Protein AF-A0A948VPV1-F1 (afdb_monomer_lite)

pLDDT: mean 91.21, std 7.56, range [64.44, 98.62]

Structure (mmCIF, N/CA/C/O backbone):
data_AF-A0A948VPV1-F1
#
_entry.id   AF-A0A948VPV1-F1
#
loop_
_atom_site.group_PDB
_atom_site.id
_atom_site.type_symbol
_atom_site.label_atom_id
_atom_site.label_alt_id
_atom_site.label_comp_id
_atom_site.label_asym_id
_atom_site.label_entity_id
_atom_site.label_seq_id
_atom_site.pdbx_PDB_ins_code
_atom_site.Cartn_x
_atom_site.Cartn_y
_atom_site.Cartn_z
_atom_site.occupancy
_atom_site.B_iso_or_equiv
_atom_site.auth_seq_id
_atom_site.auth_comp_id
_atom_site.auth_asym_id
_atom_site.auth_atom_id
_atom_site.pdbx_PDB_model_num
ATOM 1 N N . MET A 1 1 ? -2.569 -10.855 -19.323 1.00 88.81 1 MET A N 1
ATOM 2 C CA . MET A 1 1 ? -2.273 -9.492 -18.832 1.00 88.81 1 MET A CA 1
ATOM 3 C C . MET A 1 1 ? -2.381 -8.449 -19.943 1.00 88.81 1 MET A C 1
ATOM 5 O O . MET A 1 1 ? -3.171 -7.533 -19.798 1.00 88.81 1 MET A O 1
ATOM 9 N N . GLU A 1 2 ? -1.686 -8.604 -21.073 1.00 91.19 2 GLU A N 1
ATOM 10 C CA . GLU A 1 2 ? -1.678 -7.623 -22.184 1.00 91.19 2 GLU A CA 1
ATOM 11 C C . GLU A 1 2 ? -3.066 -7.159 -22.650 1.00 91.19 2 GLU A C 1
ATOM 13 O O . GLU A 1 2 ? -3.297 -5.964 -22.820 1.00 91.19 2 GLU A O 1
ATOM 18 N N . LYS A 1 3 ? -4.028 -8.087 -22.777 1.00 95.19 3 LYS A N 1
ATOM 19 C CA . LYS A 1 3 ? -5.422 -7.759 -23.125 1.00 95.19 3 LYS A CA 1
ATOM 20 C C . LYS A 1 3 ? -6.059 -6.757 -22.149 1.00 95.19 3 LYS A C 1
ATOM 22 O O . LYS A 1 3 ? -6.778 -5.866 -22.590 1.00 95.19 3 LYS A O 1
ATOM 27 N N . ILE A 1 4 ? -5.777 -6.887 -20.848 1.00 94.19 4 ILE A N 1
ATOM 28 C CA . ILE A 1 4 ? -6.287 -5.994 -19.796 1.00 94.19 4 ILE A CA 1
ATOM 29 C C . ILE A 1 4 ? -5.618 -4.626 -19.916 1.00 94.19 4 ILE A C 1
ATOM 31 O O . ILE A 1 4 ? -6.317 -3.625 -20.002 1.00 94.19 4 ILE A O 1
ATOM 35 N N . VAL A 1 5 ? -4.286 -4.587 -20.018 1.00 93.75 5 VAL A N 1
ATOM 36 C CA . VAL A 1 5 ? -3.516 -3.337 -20.170 1.00 93.75 5 VAL A CA 1
ATOM 37 C C . VAL A 1 5 ? -4.000 -2.541 -21.386 1.00 93.75 5 VAL A C 1
ATOM 39 O O . VAL A 1 5 ? -4.294 -1.350 -21.291 1.00 93.75 5 VAL A O 1
ATOM 42 N N . SER A 1 6 ? -4.165 -3.222 -22.522 1.00 95.62 6 SER A N 1
ATOM 43 C CA . SER A 1 6 ? -4.670 -2.626 -23.759 1.00 95.62 6 SER A CA 1
ATOM 44 C C . SER A 1 6 ? -6.093 -2.077 -23.604 1.00 95.62 6 SER A C 1
ATOM 46 O O . SER A 1 6 ? -6.390 -0.979 -24.076 1.00 95.62 6 SER A O 1
ATOM 48 N N . LEU A 1 7 ? -6.979 -2.801 -22.910 1.00 97.56 7 LEU A N 1
ATOM 49 C CA . LEU A 1 7 ? -8.337 -2.338 -22.627 1.00 97.56 7 LEU A CA 1
ATOM 50 C C . LEU A 1 7 ? -8.338 -1.110 -21.709 1.00 97.56 7 LEU A C 1
ATOM 52 O O . LEU A 1 7 ? -9.021 -0.138 -22.026 1.00 97.56 7 LEU A O 1
ATOM 56 N N . CYS A 1 8 ? -7.567 -1.141 -20.617 1.00 97.69 8 CYS A N 1
ATOM 57 C CA . CYS A 1 8 ? -7.455 -0.033 -19.671 1.00 97.69 8 CYS A CA 1
ATOM 58 C C . CYS A 1 8 ? -7.029 1.254 -20.377 1.00 97.69 8 CYS A C 1
ATOM 60 O O . CYS A 1 8 ? -7.655 2.291 -20.171 1.00 97.69 8 CYS A O 1
ATOM 62 N N . LYS A 1 9 ? -6.032 1.173 -21.264 1.00 96.56 9 LYS A N 1
ATOM 63 C CA . LYS A 1 9 ? -5.594 2.320 -22.062 1.00 96.56 9 LYS A CA 1
ATOM 64 C C . LYS A 1 9 ? -6.691 2.802 -23.014 1.00 96.56 9 LYS A C 1
ATOM 66 O O . LYS A 1 9 ? -7.073 3.964 -22.971 1.00 96.56 9 LYS A O 1
ATOM 71 N N . ARG A 1 10 ? -7.267 1.913 -23.835 1.00 97.81 10 ARG A N 1
ATOM 72 C CA . ARG A 1 10 ? -8.295 2.295 -24.829 1.00 97.81 10 ARG A CA 1
ATOM 73 C C . ARG A 1 10 ? -9.581 2.855 -24.219 1.00 97.81 10 ARG A C 1
ATOM 75 O O . ARG A 1 10 ? -10.314 3.556 -24.906 1.00 97.81 10 ARG A O 1
ATOM 82 N N . ARG A 1 11 ? -9.904 2.490 -22.977 1.00 98.19 11 ARG A N 1
ATOM 83 C CA . ARG A 1 11 ? -11.142 2.896 -22.292 1.00 98.19 11 ARG A CA 1
ATOM 84 C C . ARG A 1 11 ? -10.927 3.994 -21.250 1.00 98.19 11 ARG A C 1
ATOM 86 O O . ARG A 1 11 ? -11.867 4.331 -20.548 1.00 98.19 11 ARG A O 1
ATOM 93 N N . GLY A 1 12 ? -9.725 4.553 -21.145 1.00 97.88 12 GLY A N 1
ATOM 94 C CA . GLY A 1 12 ? -9.452 5.666 -20.237 1.00 97.88 12 GLY A CA 1
ATOM 95 C C . GLY A 1 12 ? -9.444 5.301 -18.756 1.00 97.88 12 GLY A C 1
ATOM 96 O O . GLY A 1 12 ? -9.910 6.075 -17.921 1.00 97.88 12 GLY A O 1
ATOM 97 N N . PHE A 1 13 ? -8.909 4.123 -18.429 1.00 98.44 13 PHE A N 1
ATOM 98 C CA . PHE A 1 13 ? -8.640 3.713 -17.052 1.00 98.44 13 PHE A CA 1
ATOM 99 C C . PHE A 1 13 ? -7.219 4.057 -16.615 1.00 98.44 13 PHE A C 1
ATOM 101 O O . PHE A 1 13 ? -7.050 4.703 -15.589 1.00 98.44 13 PHE A O 1
ATOM 108 N N . VAL A 1 14 ? -6.204 3.640 -17.372 1.00 97.81 14 VAL A N 1
ATOM 109 C CA . VAL A 1 14 ? -4.794 3.777 -16.970 1.00 97.81 14 VAL A CA 1
ATOM 110 C C . VAL A 1 14 ? -3.942 4.098 -18.190 1.00 97.81 14 VAL A C 1
ATOM 112 O O . VAL A 1 14 ? -4.065 3.424 -19.218 1.00 97.81 14 VAL A O 1
ATOM 115 N N . TYR A 1 15 ? -3.059 5.081 -18.055 1.00 95.94 15 TYR A N 1
ATOM 116 C CA . TYR A 1 15 ? -2.097 5.503 -19.067 1.00 95.94 15 TYR A CA 1
ATOM 117 C C . TYR A 1 15 ? -0.670 5.396 -18.517 1.00 95.94 15 TYR A C 1
ATOM 119 O O . TYR A 1 15 ? -0.467 5.623 -17.324 1.00 95.94 15 TYR A O 1
ATOM 127 N N . PRO A 1 16 ? 0.334 5.052 -19.342 1.00 94.75 16 PRO A N 1
ATOM 128 C CA . PRO A 1 16 ? 1.727 5.295 -18.984 1.00 94.75 16 PRO A CA 1
ATOM 129 C C . PRO A 1 16 ? 1.927 6.784 -18.696 1.00 94.75 16 PRO A C 1
ATOM 131 O O . PRO A 1 16 ? 1.548 7.622 -19.515 1.00 94.75 16 PRO A O 1
ATOM 134 N N . SER A 1 17 ? 2.518 7.121 -17.552 1.00 95.25 17 SER A N 1
ATOM 135 C CA . SER A 1 17 ? 2.761 8.529 -17.235 1.00 95.25 17 SER A CA 1
ATOM 136 C C . SER A 1 17 ? 3.801 9.122 -18.178 1.00 95.25 17 SER A C 1
ATOM 138 O O . SER A 1 17 ? 4.735 8.428 -18.576 1.00 95.25 17 SER A O 1
ATOM 140 N N . SER A 1 18 ? 3.654 10.399 -18.540 1.00 96.06 18 SER A N 1
ATOM 141 C CA . SER A 1 18 ? 4.540 11.094 -19.493 1.00 96.06 18 SER A CA 1
ATOM 142 C C . SER A 1 18 ? 4.676 10.394 -20.858 1.00 96.06 18 SER A C 1
ATOM 144 O O . SER A 1 18 ? 5.732 10.454 -21.488 1.00 96.06 18 SER A O 1
ATOM 146 N N . GLU A 1 19 ? 3.626 9.715 -21.337 1.00 94.69 19 GLU A N 1
ATOM 147 C CA . GLU A 1 19 ? 3.686 8.881 -22.550 1.00 94.69 19 GLU A CA 1
ATOM 148 C C . GLU A 1 19 ? 4.228 9.619 -23.788 1.00 94.69 19 GLU A C 1
ATOM 150 O O . GLU A 1 19 ? 5.066 9.076 -24.505 1.00 94.69 19 GLU A O 1
ATOM 155 N N . ILE A 1 20 ? 3.817 10.873 -24.010 1.00 96.62 20 ILE A N 1
ATOM 156 C CA . ILE A 1 20 ? 4.269 11.676 -25.162 1.00 96.62 20 ILE A CA 1
ATOM 157 C C . ILE A 1 20 ? 5.782 11.964 -25.153 1.00 96.62 20 ILE A C 1
ATOM 159 O O . ILE A 1 20 ? 6.340 12.319 -26.186 1.00 96.62 20 ILE A O 1
ATOM 163 N N . TYR A 1 21 ? 6.441 11.785 -24.005 1.00 96.38 21 TYR A N 1
ATOM 164 C CA . TYR A 1 21 ? 7.886 11.939 -23.817 1.00 96.38 21 TYR A CA 1
ATOM 165 C C . TYR A 1 21 ? 8.620 10.590 -23.716 1.00 96.38 21 TYR A C 1
ATOM 167 O O . TYR A 1 21 ? 9.751 10.533 -23.242 1.00 96.38 21 TYR A O 1
ATOM 175 N N . GLY A 1 22 ? 7.990 9.495 -24.152 1.00 91.44 22 GLY A N 1
ATOM 176 C CA . GLY A 1 22 ? 8.553 8.141 -24.081 1.00 91.44 22 GLY A CA 1
ATOM 177 C C . GLY A 1 22 ? 8.127 7.348 -22.843 1.00 91.44 22 GLY A C 1
ATOM 178 O O . GLY A 1 22 ? 8.543 6.202 -22.678 1.00 91.44 22 GLY A O 1
ATOM 179 N N . GLY A 1 23 ? 7.259 7.924 -22.008 1.00 90.56 23 GLY A N 1
ATOM 180 C CA . GLY A 1 23 ? 6.763 7.305 -20.787 1.00 90.56 23 GLY A CA 1
ATOM 181 C C . GLY A 1 23 ? 7.755 7.375 -19.626 1.00 90.56 23 GLY A C 1
ATOM 182 O O . GLY A 1 23 ? 8.956 7.568 -19.809 1.00 90.56 23 GLY A O 1
ATOM 183 N N . PHE A 1 24 ? 7.255 7.168 -18.408 1.00 89.88 24 PHE A N 1
ATOM 184 C CA . PHE A 1 24 ? 8.091 7.019 -17.225 1.00 89.88 24 PHE A CA 1
ATOM 185 C C . PHE A 1 24 ? 7.853 5.658 -16.573 1.00 89.88 24 PHE A C 1
ATOM 187 O O . PHE A 1 24 ? 6.749 5.314 -16.154 1.00 89.88 24 PHE A O 1
ATOM 194 N N . ALA A 1 25 ? 8.906 4.842 -16.552 1.00 87.50 25 ALA A N 1
ATOM 195 C CA . ALA A 1 25 ? 8.814 3.438 -16.189 1.00 87.50 25 ALA A CA 1
ATOM 196 C C . ALA A 1 25 ? 8.174 3.226 -14.804 1.00 87.50 25 ALA A C 1
ATOM 198 O O . ALA A 1 25 ? 8.616 3.812 -13.813 1.00 87.50 25 ALA A O 1
ATOM 199 N N . ASN A 1 26 ? 7.176 2.334 -14.749 1.00 89.62 26 ASN A N 1
ATOM 200 C CA . ASN A 1 26 ? 6.418 1.971 -13.544 1.00 89.62 26 ASN A CA 1
ATOM 201 C C . ASN A 1 26 ? 5.677 3.139 -12.861 1.00 89.62 26 ASN A C 1
ATOM 203 O O . ASN A 1 26 ? 5.393 3.066 -11.664 1.00 89.62 26 ASN A O 1
ATOM 207 N N . ILE A 1 27 ? 5.364 4.203 -13.600 1.00 93.19 27 ILE A N 1
ATOM 208 C CA . ILE A 1 27 ? 4.531 5.315 -13.136 1.00 93.19 27 ILE A CA 1
ATOM 209 C C . ILE A 1 27 ? 3.373 5.464 -14.121 1.00 93.19 27 ILE A C 1
ATOM 211 O O . ILE A 1 27 ? 3.559 5.408 -15.340 1.00 93.19 27 ILE A O 1
ATOM 215 N N . TYR A 1 28 ? 2.162 5.591 -13.589 1.00 95.50 28 TYR A N 1
ATOM 216 C CA . TYR A 1 28 ? 0.935 5.531 -14.371 1.00 95.50 28 TYR A CA 1
ATOM 217 C C . TYR A 1 28 ? -0.047 6.605 -13.925 1.00 95.50 28 TYR A C 1
ATOM 219 O O . TYR A 1 28 ? -0.204 6.852 -12.730 1.00 95.50 28 TYR A O 1
ATOM 227 N N . ASP A 1 29 ? -0.766 7.154 -14.896 1.00 97.25 29 ASP A N 1
ATOM 228 C CA . ASP A 1 29 ? -1.830 8.122 -14.668 1.00 97.25 29 ASP A CA 1
ATOM 229 C C . ASP A 1 29 ? -3.185 7.415 -14.791 1.00 97.25 29 ASP A C 1
ATOM 231 O O . ASP A 1 29 ? -3.398 6.589 -15.687 1.00 97.25 29 ASP A O 1
ATOM 235 N N . PHE A 1 30 ? -4.131 7.738 -13.910 1.00 98.06 30 PHE A N 1
ATOM 236 C CA . PHE A 1 30 ? -5.501 7.242 -14.029 1.00 98.06 30 PHE A CA 1
ATOM 237 C C . PHE A 1 30 ? -6.307 8.158 -14.959 1.00 98.06 30 PHE A C 1
ATOM 239 O O . PHE A 1 30 ? -6.464 9.348 -14.697 1.00 98.06 30 PHE A O 1
ATOM 246 N N . GLY A 1 31 ? -6.849 7.599 -16.043 1.00 98.12 31 GLY A N 1
ATOM 247 C CA . GLY A 1 31 ? -7.707 8.328 -16.984 1.00 98.12 31 GLY A CA 1
ATOM 248 C C . GLY A 1 31 ? -9.088 8.668 -16.400 1.00 98.12 31 GLY A C 1
ATOM 249 O O . GLY A 1 31 ? -9.343 8.391 -15.226 1.00 98.12 31 GLY A O 1
ATOM 250 N N . PRO A 1 32 ? -10.020 9.231 -17.193 1.00 98.56 32 PRO A N 1
ATOM 251 C CA . PRO A 1 32 ? -11.324 9.674 -16.690 1.00 98.56 32 PRO A CA 1
ATOM 252 C C . PRO A 1 32 ? -12.127 8.583 -15.961 1.00 98.56 32 PRO A C 1
ATOM 254 O O . PRO A 1 32 ? -12.602 8.806 -14.849 1.00 98.56 32 PRO A O 1
ATOM 257 N N . LEU A 1 33 ? -12.238 7.379 -16.540 1.00 98.56 33 LEU A N 1
ATOM 258 C CA . LEU A 1 33 ? -12.964 6.270 -15.907 1.00 98.56 33 LEU A CA 1
ATOM 259 C C . LEU A 1 33 ? -12.172 5.651 -14.754 1.00 98.56 33 LEU A C 1
ATOM 261 O O . LEU A 1 33 ? -12.752 5.264 -13.742 1.00 98.56 33 LEU A O 1
ATOM 265 N N . GLY A 1 34 ? -10.846 5.580 -14.885 1.00 98.44 34 GLY A N 1
ATOM 266 C CA . GLY A 1 34 ? -9.976 5.044 -13.839 1.00 98.44 34 GLY A CA 1
ATOM 267 C C . GLY A 1 34 ? -9.974 5.903 -12.582 1.00 98.44 34 GLY A C 1
ATOM 268 O O . GLY A 1 34 ? -10.040 5.367 -11.481 1.00 98.44 34 GLY A O 1
ATOM 269 N N . SER A 1 35 ? -9.973 7.226 -12.746 1.00 98.38 35 SER A N 1
ATOM 270 C CA . SER A 1 35 ? -10.028 8.190 -11.647 1.00 98.38 35 SER A CA 1
ATOM 271 C C . SER A 1 35 ? -11.329 8.065 -10.856 1.00 98.38 35 SER A C 1
ATOM 273 O O . SER A 1 35 ? -11.296 8.016 -9.626 1.00 98.38 35 SER A O 1
ATOM 275 N N . LEU A 1 36 ? -12.468 7.943 -11.550 1.00 98.62 36 LEU A N 1
ATOM 276 C CA . LEU A 1 36 ? -13.770 7.726 -10.913 1.00 98.62 36 LEU A CA 1
ATOM 277 C C . LEU A 1 36 ? -13.855 6.358 -10.230 1.00 98.62 36 LEU A C 1
ATOM 279 O O . LEU A 1 36 ? -14.331 6.273 -9.102 1.00 98.62 36 LEU A O 1
ATOM 283 N N . LEU A 1 37 ? -13.350 5.294 -10.862 1.00 98.19 37 LEU A N 1
ATOM 284 C CA . LEU A 1 37 ? -13.313 3.967 -10.245 1.00 98.19 37 LEU A CA 1
ATOM 285 C C . LEU A 1 37 ? -12.456 3.961 -8.971 1.00 98.19 37 LEU A C 1
ATOM 287 O O . LEU A 1 37 ? -12.907 3.474 -7.938 1.00 98.19 37 LEU A O 1
ATOM 291 N N . ALA A 1 38 ? -11.248 4.527 -9.026 1.00 97.94 38 ALA A N 1
ATOM 292 C CA . ALA A 1 38 ? -10.367 4.630 -7.866 1.00 97.94 38 ALA A CA 1
ATOM 293 C C . ALA A 1 38 ? -11.027 5.437 -6.739 1.00 97.94 38 ALA A C 1
ATOM 295 O O . ALA A 1 38 ? -10.998 5.017 -5.586 1.00 97.94 38 ALA A O 1
ATOM 296 N N . LYS A 1 39 ? -11.688 6.556 -7.067 1.00 98.38 39 LYS A N 1
ATOM 297 C CA . LYS A 1 39 ? -12.469 7.344 -6.104 1.00 98.38 39 LYS A CA 1
ATOM 298 C C . LYS A 1 39 ? -13.573 6.510 -5.448 1.00 98.38 39 LYS A C 1
ATOM 300 O O . LYS A 1 39 ? -13.621 6.457 -4.225 1.00 98.38 39 LYS A O 1
ATOM 305 N N . ASN A 1 40 ? -14.383 5.800 -6.230 1.00 98.44 40 ASN A N 1
ATOM 306 C CA . ASN A 1 40 ? -15.465 4.968 -5.698 1.00 98.44 40 ASN A CA 1
ATOM 307 C C . ASN A 1 40 ? -14.942 3.861 -4.767 1.00 98.44 40 ASN A C 1
ATOM 309 O O . ASN A 1 40 ? -15.562 3.577 -3.745 1.00 98.44 40 ASN A O 1
ATOM 313 N N . ILE A 1 41 ? -13.791 3.256 -5.092 1.00 98.19 41 ILE A N 1
ATOM 314 C CA . ILE A 1 41 ? -13.147 2.241 -4.243 1.00 98.19 41 ILE A CA 1
ATOM 315 C C . ILE A 1 41 ? -12.702 2.843 -2.901 1.00 98.19 41 ILE A C 1
ATOM 317 O O . ILE A 1 41 ? -12.939 2.233 -1.859 1.00 98.19 41 ILE A O 1
ATOM 321 N N . ARG A 1 42 ? -12.107 4.044 -2.898 1.00 98.25 42 ARG A N 1
ATOM 322 C CA . ARG A 1 42 ? -11.746 4.743 -1.650 1.00 98.25 42 ARG A CA 1
ATOM 323 C C . ARG A 1 42 ? -12.975 5.061 -0.814 1.00 98.25 42 ARG A C 1
ATOM 325 O O . ARG A 1 42 ? -12.998 4.776 0.376 1.00 98.25 42 ARG A O 1
ATOM 332 N N . GLU A 1 43 ? -14.002 5.635 -1.433 1.00 98.44 43 GLU A N 1
ATOM 333 C CA . GLU A 1 43 ? -15.213 6.070 -0.734 1.00 98.44 43 GLU A CA 1
ATOM 334 C C . GLU A 1 43 ? -15.953 4.890 -0.103 1.00 98.44 43 GLU A C 1
ATOM 336 O O . GLU A 1 43 ? -16.348 4.966 1.059 1.00 98.44 43 GLU A O 1
ATOM 341 N N . ILE A 1 44 ? -16.089 3.768 -0.818 1.00 98.44 44 ILE A N 1
ATOM 342 C CA . ILE A 1 44 ? -16.737 2.578 -0.256 1.00 98.44 44 ILE A CA 1
ATOM 343 C C . ILE A 1 44 ? -15.887 1.917 0.837 1.00 98.44 44 ILE A C 1
ATOM 345 O O . ILE A 1 44 ? -16.441 1.357 1.785 1.00 98.44 44 ILE A O 1
ATOM 349 N N . TRP A 1 45 ? -14.556 2.004 0.743 1.00 98.62 45 TRP A N 1
ATOM 350 C CA . TRP A 1 45 ? -13.660 1.560 1.807 1.00 98.62 45 TRP A CA 1
ATOM 351 C C . TRP A 1 45 ? -13.809 2.432 3.057 1.00 98.62 45 TRP A C 1
ATOM 353 O O . TRP A 1 45 ? -14.061 1.887 4.127 1.00 98.62 45 TRP A O 1
ATOM 363 N N . ILE A 1 46 ? -13.754 3.764 2.922 1.00 98.62 46 ILE A N 1
ATOM 364 C CA . ILE A 1 46 ? -13.948 4.714 4.032 1.00 98.62 46 ILE A CA 1
ATOM 365 C C . ILE A 1 46 ? -15.313 4.493 4.677 1.00 98.62 46 ILE A C 1
ATOM 367 O O . ILE A 1 46 ? -15.413 4.405 5.898 1.00 98.62 46 ILE A O 1
ATOM 371 N N . LYS A 1 47 ? -16.367 4.351 3.869 1.00 98.50 47 LYS A N 1
ATOM 372 C CA . LYS A 1 47 ? -17.712 4.099 4.379 1.00 98.50 47 LYS A CA 1
ATOM 373 C C . LYS A 1 47 ? -17.747 2.858 5.272 1.00 98.50 47 LYS A C 1
ATOM 375 O O . LYS A 1 47 ? -18.195 2.936 6.409 1.00 98.50 47 LYS A O 1
ATOM 380 N N . LYS A 1 48 ? -17.242 1.726 4.773 1.00 98.06 48 LYS A N 1
ATOM 381 C CA . LYS A 1 48 ? -17.305 0.433 5.473 1.00 98.06 48 LYS A CA 1
ATOM 382 C C . LYS A 1 48 ? -16.355 0.327 6.658 1.00 98.06 48 LYS A C 1
ATOM 384 O O . LYS A 1 48 ? -16.713 -0.252 7.677 1.00 98.06 48 LYS A O 1
ATOM 389 N N . MET A 1 49 ? -15.133 0.820 6.496 1.00 98.19 49 MET A N 1
ATOM 390 C CA . MET A 1 49 ? -14.069 0.635 7.478 1.00 98.19 49 MET A CA 1
ATOM 391 C C . MET A 1 49 ? -14.030 1.743 8.518 1.00 98.19 49 MET A C 1
ATOM 393 O O . MET A 1 49 ? -13.503 1.498 9.593 1.00 98.19 49 MET A O 1
ATOM 397 N N . VAL A 1 50 ? -14.578 2.924 8.214 1.00 98.25 50 VAL A N 1
ATOM 398 C CA . VAL A 1 50 ? -14.552 4.090 9.103 1.00 98.25 50 VAL A CA 1
ATOM 399 C C . VAL A 1 50 ? -15.960 4.536 9.476 1.00 98.25 50 VAL A C 1
ATOM 401 O O . VAL A 1 50 ? -16.328 4.452 10.636 1.00 98.25 50 VAL A O 1
ATOM 404 N N . GLN A 1 51 ? -16.767 4.997 8.518 1.00 98.25 51 GLN A N 1
ATOM 405 C CA . GLN A 1 51 ? -18.012 5.725 8.826 1.00 98.25 51 GLN A CA 1
ATOM 406 C C . GLN A 1 51 ? -19.116 4.845 9.428 1.00 98.25 51 GLN A C 1
ATOM 408 O O . GLN A 1 51 ? -19.963 5.341 10.161 1.00 98.25 51 GLN A O 1
ATOM 413 N N . GLU A 1 52 ? -19.131 3.551 9.108 1.00 97.75 52 GLU A N 1
ATOM 414 C CA . GLU A 1 52 ? -20.056 2.570 9.690 1.00 97.75 52 GLU A CA 1
ATOM 415 C C . GLU A 1 52 ? -19.558 2.008 11.039 1.00 97.75 52 GLU A C 1
ATOM 417 O O . GLU A 1 52 ? -20.144 1.061 11.565 1.00 97.75 52 GLU A O 1
ATOM 422 N N . ARG A 1 53 ? -18.477 2.566 11.601 1.00 97.19 53 ARG A N 1
ATOM 423 C CA . ARG A 1 53 ? -17.889 2.164 12.880 1.00 97.19 53 ARG A CA 1
ATOM 424 C C . ARG A 1 53 ? -17.809 3.347 13.843 1.00 97.19 53 ARG A C 1
ATOM 426 O O . ARG A 1 53 ? -17.558 4.474 13.438 1.00 97.19 53 ARG A O 1
ATOM 433 N N . GLU A 1 54 ? -17.970 3.070 15.132 1.00 96.81 54 GLU A N 1
ATOM 434 C CA . GLU A 1 54 ? -17.848 4.082 16.195 1.00 96.81 54 GLU A CA 1
ATOM 435 C C . GLU A 1 54 ? -16.422 4.182 16.763 1.00 96.81 54 GLU A C 1
ATOM 437 O O . GLU A 1 54 ? -16.096 5.122 17.481 1.00 96.81 54 GLU A O 1
ATOM 442 N N . ASP A 1 55 ? -15.565 3.213 16.438 1.00 97.69 55 ASP A N 1
ATOM 443 C CA . ASP A 1 55 ? -14.228 3.019 17.000 1.00 97.69 55 ASP A CA 1
ATOM 444 C C . ASP A 1 55 ? -13.108 3.283 15.981 1.00 97.69 55 ASP A C 1
ATOM 446 O O . ASP A 1 55 ? -12.003 2.769 16.142 1.00 97.69 55 ASP A O 1
ATOM 450 N N . MET A 1 56 ? -13.385 4.031 14.908 1.00 98.38 56 MET A N 1
ATOM 451 C CA . MET A 1 56 ? -12.434 4.274 13.822 1.00 98.38 56 MET A CA 1
ATOM 452 C C . MET A 1 56 ? -12.318 5.756 13.473 1.00 98.38 56 MET A C 1
ATOM 454 O O . MET A 1 56 ? -13.318 6.428 13.224 1.00 98.38 56 MET A O 1
ATOM 458 N N . TYR A 1 57 ? -11.083 6.240 13.351 1.00 98.31 57 TYR A N 1
ATOM 459 C CA . TYR A 1 57 ? -10.785 7.634 13.020 1.00 98.31 57 TYR A CA 1
ATOM 460 C C . TYR A 1 57 ? -9.990 7.724 11.718 1.00 98.31 57 TYR A C 1
ATOM 462 O O . TYR A 1 57 ? -8.952 7.086 11.580 1.00 98.31 57 TYR A O 1
ATOM 470 N N . LEU A 1 58 ? -10.466 8.506 10.749 1.00 98.00 58 LEU A N 1
ATOM 471 C CA . LEU A 1 58 ? -9.754 8.736 9.489 1.00 98.00 58 LEU A CA 1
ATOM 472 C C . LEU A 1 58 ? -8.806 9.930 9.624 1.00 98.00 58 LEU A C 1
ATOM 474 O O . LEU A 1 58 ? -9.230 10.996 10.067 1.00 98.00 58 LEU A O 1
ATOM 478 N N . ILE A 1 59 ? -7.565 9.766 9.171 1.00 97.75 59 ILE A N 1
ATOM 479 C CA . ILE A 1 59 ? -6.587 10.851 9.039 1.00 97.75 59 ILE A CA 1
ATOM 480 C C . ILE A 1 59 ? -6.076 10.978 7.601 1.00 97.75 59 ILE A C 1
ATOM 482 O O . ILE A 1 59 ? -6.214 10.056 6.793 1.00 97.75 59 ILE A O 1
ATOM 486 N N . ASP A 1 60 ? -5.454 12.119 7.305 1.00 96.38 60 ASP A N 1
ATOM 487 C CA . ASP A 1 60 ? -4.694 12.368 6.078 1.00 96.38 60 ASP A CA 1
ATOM 488 C C . ASP A 1 60 ? -3.294 12.878 6.443 1.00 96.38 60 ASP A C 1
ATOM 490 O O . ASP A 1 60 ? -3.067 14.067 6.677 1.00 96.38 60 ASP A O 1
ATOM 494 N N . GLY A 1 61 ? -2.360 11.942 6.589 1.00 94.81 61 GLY A N 1
ATOM 495 C CA . GLY A 1 61 ? -0.988 12.227 6.970 1.00 94.81 61 GLY A CA 1
ATOM 496 C C . GLY A 1 61 ? -0.131 12.720 5.805 1.00 94.81 61 GLY A C 1
ATOM 497 O O . GLY A 1 61 ? -0.217 12.229 4.672 1.00 94.81 61 GLY A O 1
ATOM 498 N N . SER A 1 62 ? 0.779 13.650 6.102 1.00 95.25 62 SER A N 1
ATOM 499 C CA . SER A 1 62 ? 1.698 14.237 5.122 1.00 95.25 62 SER A CA 1
ATOM 500 C C . SER A 1 62 ? 2.569 13.190 4.410 1.00 95.25 62 SER A C 1
ATOM 502 O O . SER A 1 62 ? 2.887 12.131 4.947 1.00 95.25 62 SER A O 1
ATOM 504 N N . ILE A 1 63 ? 2.991 13.494 3.177 1.00 95.31 63 ILE A N 1
ATOM 505 C CA . ILE A 1 63 ? 3.955 12.662 2.428 1.00 95.31 63 ILE A CA 1
ATOM 506 C C . ILE A 1 63 ? 5.380 12.867 2.946 1.00 95.31 63 ILE A C 1
ATOM 508 O O . ILE A 1 63 ? 6.146 11.911 3.060 1.00 95.31 63 ILE A O 1
ATOM 512 N N . LEU A 1 64 ? 5.741 14.123 3.216 1.00 92.88 64 LEU A N 1
ATOM 513 C CA . LEU A 1 64 ? 7.051 14.484 3.741 1.00 92.88 64 LEU A CA 1
ATOM 514 C C . LEU A 1 64 ? 7.040 14.334 5.257 1.00 92.88 64 LEU A C 1
ATOM 516 O O . LEU A 1 64 ? 6.134 14.829 5.932 1.00 92.88 64 LEU A O 1
ATOM 520 N N . MET A 1 65 ? 8.063 13.663 5.775 1.00 89.19 65 MET A N 1
ATOM 521 C CA . MET A 1 65 ? 8.225 13.391 7.199 1.00 89.19 65 MET A CA 1
ATOM 522 C C . MET A 1 65 ? 9.664 13.661 7.625 1.00 89.19 65 MET A C 1
ATOM 524 O O . MET A 1 65 ? 10.599 13.563 6.823 1.00 89.19 65 MET A O 1
ATOM 528 N N . HIS A 1 66 ? 9.842 13.980 8.906 1.00 90.50 66 HIS A N 1
ATOM 529 C CA . HIS A 1 66 ? 11.166 14.183 9.480 1.00 90.50 66 HIS A CA 1
ATOM 530 C C . HIS A 1 66 ? 12.014 12.896 9.339 1.00 90.50 66 HIS A C 1
ATOM 532 O O . HIS A 1 66 ? 11.528 11.828 9.715 1.00 90.50 66 HIS A O 1
ATOM 538 N N . PRO A 1 67 ? 13.283 12.959 8.881 1.00 90.31 67 PRO A N 1
ATOM 539 C CA . PRO A 1 67 ? 14.144 11.785 8.654 1.00 90.31 67 PRO A CA 1
ATOM 540 C C . PRO A 1 67 ? 14.206 10.795 9.821 1.00 90.31 67 PRO A C 1
ATOM 542 O O . PRO A 1 67 ? 14.046 9.593 9.626 1.00 90.31 67 PRO A O 1
ATOM 545 N N . LYS A 1 68 ? 14.320 11.315 11.049 1.00 92.25 68 LYS A N 1
ATOM 546 C CA . LYS A 1 68 ? 14.288 10.526 12.293 1.00 92.25 68 LYS A CA 1
ATOM 547 C C . LYS A 1 68 ? 13.096 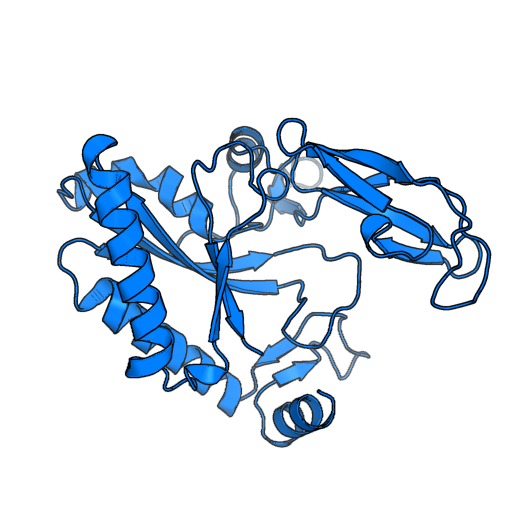9.569 12.422 1.00 92.25 68 LYS A C 1
ATOM 549 O O . LYS A 1 68 ? 13.242 8.541 13.068 1.00 92.25 68 LYS A O 1
ATOM 554 N N . ALA A 1 69 ? 11.939 9.866 11.827 1.00 92.31 69 ALA A N 1
ATOM 555 C CA . ALA A 1 69 ? 10.799 8.946 11.850 1.00 92.31 69 ALA A CA 1
ATOM 556 C C . ALA A 1 69 ? 11.096 7.646 11.078 1.00 92.31 69 ALA A C 1
ATOM 558 O O . ALA A 1 69 ? 10.690 6.566 11.504 1.00 92.31 69 ALA A O 1
ATOM 559 N N . TRP A 1 70 ? 11.841 7.742 9.974 1.00 90.38 70 TRP A N 1
ATOM 560 C CA . TRP A 1 70 ? 12.267 6.603 9.153 1.00 90.38 70 TRP A CA 1
ATOM 561 C C . TRP A 1 70 ? 13.464 5.864 9.747 1.00 90.38 70 TRP A C 1
ATOM 563 O O . TRP A 1 70 ? 13.596 4.656 9.571 1.00 90.38 70 TRP A O 1
ATOM 573 N N . GLU A 1 71 ? 14.331 6.579 10.465 1.00 89.62 71 GLU A N 1
ATOM 574 C CA . GLU A 1 71 ? 15.416 5.972 11.241 1.00 89.62 71 GLU A CA 1
ATOM 575 C C . GLU A 1 71 ? 14.854 5.153 12.406 1.00 89.62 71 GLU A C 1
ATOM 577 O O . GLU A 1 71 ? 15.216 3.991 12.571 1.00 89.62 71 GLU A O 1
ATOM 582 N N . ALA A 1 72 ? 13.920 5.728 13.171 1.00 90.19 72 ALA A N 1
ATOM 583 C CA . ALA A 1 72 ? 13.302 5.074 14.321 1.00 90.19 72 ALA A CA 1
ATOM 584 C C . ALA A 1 72 ? 12.487 3.831 13.931 1.00 90.19 72 ALA A C 1
ATOM 586 O O . ALA A 1 72 ? 12.489 2.847 14.665 1.00 90.19 72 ALA A O 1
ATOM 587 N N . SER A 1 73 ? 11.825 3.849 12.771 1.00 88.56 73 SER A N 1
ATOM 588 C CA . SER A 1 73 ? 11.120 2.676 12.236 1.00 88.56 73 SER A CA 1
ATOM 589 C C . SER A 1 73 ? 12.046 1.662 11.548 1.00 88.56 73 SER A C 1
ATOM 591 O O . SER A 1 73 ? 11.591 0.590 11.158 1.00 88.56 73 SER A O 1
ATOM 593 N N . GLY A 1 74 ? 13.339 1.971 11.390 1.00 86.44 74 GLY A N 1
ATOM 594 C CA . GLY A 1 74 ? 14.331 1.095 10.758 1.00 86.44 74 GLY A CA 1
ATOM 595 C C . GLY A 1 74 ? 14.308 1.091 9.225 1.00 86.44 74 GLY A C 1
ATOM 596 O O . GLY A 1 74 ? 15.063 0.347 8.600 1.00 86.44 74 GLY A O 1
ATOM 597 N N . HIS A 1 75 ? 13.492 1.930 8.584 1.00 87.44 75 HIS A N 1
ATOM 598 C CA . HIS A 1 75 ? 13.378 1.969 7.124 1.00 87.44 75 HIS A CA 1
ATOM 599 C C . HIS A 1 75 ? 14.651 2.477 6.429 1.00 87.44 75 HIS A C 1
ATOM 601 O O . HIS A 1 75 ? 14.952 2.079 5.304 1.00 87.44 75 HIS A O 1
ATOM 607 N N . THR A 1 76 ? 15.451 3.321 7.081 1.00 84.56 76 THR A N 1
ATOM 608 C CA . THR A 1 76 ? 16.706 3.814 6.485 1.00 84.56 76 THR A CA 1
ATOM 609 C C . THR A 1 76 ? 17.767 2.721 6.320 1.00 84.56 76 THR A C 1
ATOM 611 O O . THR A 1 76 ? 18.633 2.845 5.454 1.00 84.56 76 THR A O 1
ATOM 614 N N . THR A 1 77 ? 17.685 1.629 7.085 1.00 79.62 77 THR A N 1
ATOM 615 C CA . THR A 1 77 ? 18.662 0.527 7.061 1.00 79.62 77 THR A CA 1
ATOM 616 C C . THR A 1 77 ? 18.077 -0.769 6.509 1.00 79.62 77 THR A C 1
ATOM 618 O O . THR A 1 77 ? 18.720 -1.435 5.703 1.00 79.62 77 THR A O 1
ATOM 621 N N . ALA A 1 78 ? 16.852 -1.123 6.899 1.00 78.44 78 ALA A N 1
ATOM 622 C CA . ALA A 1 78 ? 16.246 -2.406 6.564 1.00 78.44 78 ALA A CA 1
ATOM 623 C C . ALA A 1 78 ? 15.356 -2.362 5.313 1.00 78.44 78 ALA A C 1
ATOM 625 O O . ALA A 1 78 ? 14.994 -3.419 4.803 1.00 78.44 78 ALA A O 1
ATOM 626 N N . PHE A 1 79 ? 15.004 -1.193 4.766 1.00 80.12 79 PHE A N 1
ATOM 627 C CA . PHE A 1 79 ? 14.132 -1.086 3.584 1.00 80.12 79 PHE A CA 1
ATOM 628 C C . PHE A 1 79 ? 14.914 -1.180 2.262 1.00 80.12 79 PHE A C 1
ATOM 630 O O . PHE A 1 79 ? 14.850 -0.300 1.404 1.00 80.12 79 PHE A O 1
ATOM 637 N N . THR A 1 80 ? 15.708 -2.245 2.121 1.00 83.31 80 THR A N 1
ATOM 638 C CA . THR A 1 80 ? 16.635 -2.453 1.001 1.00 83.31 80 THR A CA 1
ATOM 639 C C . THR A 1 80 ? 16.325 -3.694 0.164 1.00 83.31 80 THR A C 1
ATOM 641 O O . THR A 1 80 ? 15.930 -4.740 0.692 1.00 83.31 80 THR A O 1
ATOM 644 N N . ASP A 1 81 ? 16.591 -3.594 -1.136 1.00 85.00 81 ASP A N 1
ATOM 645 C CA . ASP A 1 81 ? 16.622 -4.714 -2.080 1.00 85.00 81 ASP A CA 1
ATOM 646 C C . ASP A 1 81 ? 18.069 -5.033 -2.511 1.00 85.00 81 ASP A C 1
ATOM 648 O O . ASP A 1 81 ? 18.918 -4.132 -2.532 1.00 85.00 81 ASP A O 1
ATOM 652 N N . PRO A 1 82 ? 18.377 -6.288 -2.892 1.00 86.12 82 PRO A N 1
ATOM 653 C CA . PRO A 1 82 ? 19.703 -6.680 -3.331 1.00 86.12 82 PRO A CA 1
ATOM 654 C C . PRO A 1 82 ? 19.845 -6.365 -4.825 1.00 86.12 82 PRO A C 1
ATOM 656 O O . PRO A 1 82 ? 19.232 -6.994 -5.686 1.00 86.12 82 PRO A O 1
ATOM 659 N N . LEU A 1 83 ? 20.659 -5.370 -5.147 1.00 88.69 83 LEU A N 1
ATOM 660 C CA . LEU A 1 83 ? 20.865 -4.846 -6.490 1.00 88.69 83 LEU A CA 1
ATOM 661 C C . LEU A 1 83 ? 22.099 -5.468 -7.146 1.00 88.69 83 LEU A C 1
ATOM 663 O O . LEU A 1 83 ? 23.183 -5.466 -6.567 1.00 88.69 83 LEU A O 1
ATOM 667 N N . ILE A 1 84 ? 21.963 -5.881 -8.404 1.00 88.75 84 ILE A N 1
ATOM 668 C CA . ILE A 1 84 ? 23.086 -6.255 -9.272 1.00 88.75 84 ILE A CA 1
ATOM 669 C C . ILE A 1 84 ? 22.997 -5.511 -10.606 1.00 88.75 84 ILE A C 1
ATOM 671 O O . ILE A 1 84 ? 21.908 -5.303 -11.146 1.00 88.75 84 ILE A O 1
ATOM 675 N N . GLN A 1 85 ? 24.141 -5.090 -11.149 1.00 89.00 85 GLN A N 1
ATOM 676 C CA . GLN A 1 85 ? 24.217 -4.397 -12.436 1.00 89.00 85 GLN A CA 1
ATOM 677 C C . GLN A 1 85 ? 24.939 -5.257 -13.475 1.00 89.00 85 GLN A C 1
ATOM 679 O O . GLN A 1 85 ? 26.044 -5.741 -13.239 1.00 89.00 85 GLN A O 1
ATOM 684 N N . CYS A 1 86 ? 24.346 -5.402 -14.661 1.00 89.06 86 CYS A N 1
ATOM 685 C CA . CYS A 1 86 ? 25.009 -6.073 -15.770 1.00 89.06 86 CYS A CA 1
ATOM 686 C C . CYS A 1 86 ? 26.181 -5.225 -16.293 1.00 89.06 86 CYS A C 1
ATOM 688 O O . CYS A 1 86 ? 25.968 -4.069 -16.673 1.00 89.06 86 CYS A O 1
ATOM 690 N N . PRO A 1 87 ? 27.407 -5.771 -16.389 1.00 89.94 87 PRO A N 1
ATOM 691 C CA . PRO A 1 87 ? 28.546 -5.009 -16.890 1.00 89.94 87 PRO A CA 1
ATOM 692 C C . PRO A 1 87 ? 28.403 -4.646 -18.375 1.00 89.94 87 PRO A C 1
ATOM 694 O O . PRO A 1 87 ? 28.894 -3.585 -18.766 1.00 89.94 87 PRO A O 1
ATOM 697 N N . ALA A 1 88 ? 27.702 -5.477 -19.160 1.00 91.94 88 ALA A N 1
ATOM 698 C CA . ALA A 1 88 ? 27.520 -5.317 -20.601 1.00 91.94 88 ALA A CA 1
ATOM 699 C C . ALA A 1 88 ? 26.438 -4.284 -20.957 1.00 91.94 88 ALA A C 1
ATOM 701 O O . ALA A 1 88 ? 26.737 -3.291 -21.610 1.00 91.94 88 ALA A O 1
ATOM 702 N N . CYS A 1 89 ? 25.193 -4.468 -20.497 1.00 91.38 89 CYS A N 1
ATOM 703 C CA . CYS A 1 89 ? 24.080 -3.577 -20.860 1.00 91.38 89 CYS A CA 1
ATOM 704 C C . CYS A 1 89 ? 23.749 -2.504 -19.807 1.00 91.38 89 CYS A C 1
ATOM 706 O O . CYS A 1 89 ? 22.825 -1.720 -20.003 1.00 91.38 89 CYS A O 1
ATOM 708 N N . LYS A 1 90 ? 24.460 -2.478 -18.669 1.00 88.38 90 LYS A N 1
ATOM 709 C CA . LYS A 1 90 ? 24.270 -1.546 -17.535 1.00 88.38 90 LYS A CA 1
ATOM 710 C C . LYS A 1 90 ? 22.893 -1.577 -16.862 1.00 88.38 90 LYS A C 1
ATOM 712 O O . LYS A 1 90 ? 22.690 -0.840 -15.892 1.00 88.38 90 LYS A O 1
ATOM 717 N N . LYS A 1 91 ? 21.980 -2.446 -17.304 1.00 87.38 91 LYS A N 1
ATOM 718 C CA . LYS A 1 91 ? 20.691 -2.679 -16.646 1.00 87.38 91 LYS A CA 1
ATOM 719 C C . LYS A 1 91 ? 20.887 -3.267 -15.254 1.00 87.38 91 LYS A C 1
ATOM 721 O O . LYS A 1 91 ? 21.875 -3.951 -14.975 1.00 87.38 91 LYS A O 1
ATOM 726 N N . ARG A 1 92 ? 19.938 -2.941 -14.387 1.00 88.50 92 ARG A N 1
ATOM 727 C CA . ARG A 1 92 ? 19.922 -3.286 -12.971 1.00 88.50 92 ARG A CA 1
ATOM 728 C C . ARG A 1 92 ? 18.819 -4.297 -12.710 1.00 88.50 92 ARG A C 1
ATOM 730 O O . ARG A 1 92 ? 17.733 -4.171 -13.269 1.00 88.50 92 ARG A O 1
ATOM 737 N N . PHE A 1 93 ? 19.109 -5.266 -11.858 1.00 86.81 93 PHE A N 1
ATOM 738 C CA . PHE A 1 93 ? 18.203 -6.357 -11.527 1.00 86.81 93 PHE A CA 1
ATOM 739 C C . PHE A 1 93 ? 18.197 -6.584 -10.021 1.00 86.81 93 PHE A C 1
ATOM 741 O O . PHE A 1 93 ? 19.162 -6.250 -9.327 1.00 86.81 93 PHE A O 1
ATOM 748 N N . ARG A 1 94 ? 17.105 -7.170 -9.535 1.00 87.12 94 ARG A N 1
ATOM 749 C CA . ARG A 1 94 ? 17.032 -7.723 -8.189 1.00 87.12 94 ARG A CA 1
ATOM 750 C C . ARG A 1 94 ? 17.731 -9.069 -8.167 1.00 87.12 94 ARG A C 1
ATOM 752 O O . ARG A 1 94 ? 17.331 -9.981 -8.880 1.00 87.12 94 ARG A O 1
ATOM 759 N N . ALA A 1 95 ? 18.793 -9.183 -7.384 1.00 86.00 95 ALA A N 1
ATOM 760 C CA . ALA A 1 95 ? 19.629 -10.375 -7.357 1.00 86.00 95 ALA A CA 1
ATOM 761 C C . ALA A 1 95 ? 18.927 -11.591 -6.727 1.00 86.00 95 ALA A C 1
ATOM 763 O O . ALA A 1 95 ? 19.313 -12.720 -7.012 1.00 86.00 95 ALA A O 1
ATOM 764 N N . ASP A 1 96 ? 17.902 -11.376 -5.899 1.00 85.12 96 ASP A N 1
ATOM 765 C CA . ASP A 1 96 ? 17.065 -12.431 -5.321 1.00 85.12 96 ASP A CA 1
ATOM 766 C C . ASP A 1 96 ? 16.046 -13.006 -6.318 1.00 85.12 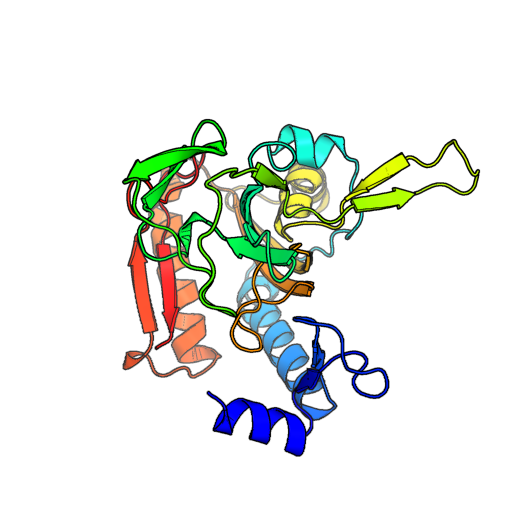96 ASP A C 1
ATOM 768 O O . ASP A 1 96 ? 15.613 -14.143 -6.159 1.00 85.12 96 ASP A O 1
ATOM 772 N N . GLU A 1 97 ? 15.711 -12.248 -7.366 1.00 85.88 97 GLU A N 1
ATOM 773 C CA . GLU A 1 97 ? 14.805 -12.665 -8.444 1.00 85.88 97 GLU A CA 1
ATOM 774 C C . GLU A 1 97 ? 15.548 -13.323 -9.627 1.00 85.88 97 GLU A C 1
ATOM 776 O O . GLU A 1 97 ? 14.909 -13.776 -10.577 1.00 85.88 97 GLU A O 1
ATOM 781 N N . LEU A 1 98 ? 16.888 -13.370 -9.610 1.00 85.38 98 LEU A N 1
ATOM 782 C CA . LEU A 1 98 ? 17.681 -13.952 -10.695 1.00 85.38 98 LEU A CA 1
ATOM 783 C C . LEU A 1 98 ? 17.861 -15.464 -10.552 1.00 85.38 98 LEU A C 1
ATOM 785 O O . LEU A 1 98 ? 18.247 -15.978 -9.499 1.00 85.38 98 LEU A O 1
ATOM 789 N N . ASP A 1 99 ? 17.706 -16.167 -11.674 1.00 82.38 99 ASP A N 1
ATOM 790 C CA . ASP A 1 99 ? 18.000 -17.592 -11.761 1.00 82.38 99 ASP A CA 1
ATOM 791 C C . ASP A 1 99 ? 19.471 -17.889 -11.438 1.00 82.38 99 ASP A C 1
ATOM 793 O O . ASP A 1 99 ? 20.392 -17.172 -11.830 1.00 82.38 99 ASP A O 1
ATOM 797 N N . GLY A 1 100 ? 19.697 -18.989 -10.720 1.00 77.75 100 GLY A N 1
ATOM 798 C CA . GLY A 1 100 ? 21.031 -19.428 -10.305 1.00 77.75 100 GLY A CA 1
ATOM 799 C C . GLY A 1 100 ? 21.465 -18.895 -8.941 1.00 77.75 100 GLY A C 1
ATOM 800 O O . GLY A 1 100 ? 22.344 -19.500 -8.323 1.00 77.75 100 GLY A O 1
ATOM 801 N N . TRP A 1 101 ? 20.820 -17.849 -8.421 1.00 82.69 101 TRP A N 1
ATOM 802 C CA . TRP A 1 101 ? 21.018 -17.380 -7.052 1.00 82.69 101 TRP A CA 1
ATOM 803 C C . TRP A 1 101 ? 19.830 -17.689 -6.157 1.00 82.69 101 TRP A C 1
ATOM 805 O O . TRP A 1 101 ? 18.682 -17.757 -6.581 1.00 82.69 101 TRP A O 1
ATOM 815 N N . LYS A 1 102 ? 20.133 -17.907 -4.878 1.00 81.56 102 LYS A N 1
ATOM 816 C CA . LYS A 1 102 ? 19.138 -17.834 -3.811 1.00 81.56 102 LYS A CA 1
ATOM 817 C C . LYS A 1 102 ? 19.687 -16.909 -2.748 1.00 81.56 102 LYS A C 1
ATOM 819 O O . LYS A 1 102 ? 20.666 -17.255 -2.084 1.00 81.56 102 LYS A O 1
ATOM 824 N N . LEU A 1 103 ? 19.080 -15.738 -2.628 1.00 84.31 103 LEU A N 1
ATOM 825 C CA . LEU A 1 103 ? 19.343 -14.800 -1.549 1.00 84.31 103 LEU A CA 1
ATOM 826 C C . LEU A 1 103 ? 18.220 -14.883 -0.524 1.00 84.31 103 LEU A C 1
ATOM 828 O O . LEU A 1 103 ? 17.088 -15.227 -0.857 1.00 84.31 103 LEU A O 1
ATOM 832 N N . LYS A 1 104 ? 18.544 -14.558 0.721 1.00 82.31 104 LYS A N 1
ATOM 833 C CA . LYS A 1 104 ? 17.563 -14.436 1.789 1.00 82.31 104 LYS A CA 1
ATOM 834 C C . LYS A 1 104 ? 17.895 -13.241 2.653 1.00 82.31 104 LYS A C 1
ATOM 836 O O . LYS A 1 104 ? 19.029 -13.103 3.108 1.00 82.31 104 LYS A O 1
ATOM 841 N N . LYS A 1 105 ? 16.896 -12.398 2.875 1.00 81.56 105 LYS A N 1
ATOM 842 C CA . LYS A 1 105 ? 16.999 -11.285 3.804 1.00 81.56 105 LYS A CA 1
ATOM 843 C C . LYS A 1 105 ? 16.868 -11.805 5.230 1.00 81.56 105 LYS A C 1
ATOM 845 O O . LYS A 1 105 ? 16.010 -12.634 5.523 1.00 81.56 105 LYS A O 1
ATOM 850 N N . ASP A 1 106 ? 17.757 -11.362 6.099 1.00 79.88 106 ASP A N 1
ATOM 851 C CA . ASP A 1 106 ? 17.603 -11.520 7.534 1.00 79.88 106 ASP A CA 1
ATOM 852 C C . ASP A 1 106 ? 16.611 -10.463 8.019 1.00 79.88 106 ASP A C 1
ATOM 854 O O . ASP A 1 106 ? 16.873 -9.265 7.933 1.00 79.88 106 ASP A O 1
ATOM 858 N N . ASN A 1 107 ? 15.460 -10.905 8.518 1.00 71.19 107 ASN A N 1
ATOM 859 C CA . ASN A 1 107 ? 14.399 -9.993 8.932 1.00 71.19 107 ASN A CA 1
ATOM 860 C C . ASN A 1 107 ? 14.740 -9.222 10.211 1.00 71.19 107 ASN A C 1
ATOM 862 O O . ASN A 1 107 ? 14.096 -8.211 10.459 1.00 71.19 107 ASN A O 1
ATOM 866 N N . GLN A 1 108 ? 15.726 -9.656 11.006 1.00 68.62 108 GLN A N 1
ATOM 867 C CA . GLN A 1 108 ? 16.170 -8.932 12.201 1.00 68.62 108 GLN A CA 1
ATOM 868 C C . GLN A 1 108 ? 17.177 -7.840 11.852 1.00 68.62 108 GLN A C 1
ATOM 870 O O . GLN A 1 108 ? 17.091 -6.728 12.366 1.00 68.62 108 GLN A O 1
ATOM 875 N N . THR A 1 109 ? 18.143 -8.154 10.987 1.00 72.44 109 THR A N 1
ATOM 876 C CA . THR A 1 109 ? 19.233 -7.222 10.654 1.00 72.44 109 THR A CA 1
ATOM 877 C C . THR A 1 109 ? 18.986 -6.421 9.378 1.00 72.44 109 THR A C 1
ATOM 879 O O . THR A 1 109 ? 19.699 -5.455 9.119 1.00 72.44 109 THR A O 1
ATOM 882 N N . GLY A 1 110 ? 18.008 -6.819 8.561 1.00 72.94 110 GLY A N 1
ATOM 883 C CA . GLY A 1 110 ? 17.731 -6.251 7.242 1.00 72.94 110 GLY A CA 1
ATOM 884 C C . GLY A 1 110 ? 18.729 -6.666 6.155 1.00 72.94 110 GLY A C 1
ATOM 885 O O . GLY A 1 110 ? 18.533 -6.299 4.997 1.00 72.94 110 GLY A O 1
ATOM 886 N N . LYS A 1 111 ? 19.773 -7.435 6.496 1.00 78.94 111 LYS A N 1
ATOM 887 C CA . LYS A 1 111 ? 20.881 -7.768 5.592 1.00 78.94 111 LYS A CA 1
ATOM 888 C C . LYS A 1 111 ? 20.564 -8.935 4.671 1.00 78.94 111 LYS A C 1
ATOM 890 O O . LYS A 1 111 ? 19.909 -9.900 5.064 1.00 78.94 111 LYS A O 1
ATOM 895 N N . TRP A 1 112 ? 21.103 -8.895 3.458 1.00 81.44 112 TRP A N 1
ATOM 896 C CA . TRP A 1 112 ? 20.952 -9.979 2.487 1.00 81.44 112 TRP A CA 1
ATOM 897 C C . TRP A 1 112 ? 22.072 -11.020 2.593 1.00 81.44 112 TRP A C 1
ATOM 899 O O . TRP A 1 112 ? 23.253 -10.709 2.460 1.00 81.44 112 TRP A O 1
ATOM 909 N N . ASN A 1 113 ? 21.688 -12.284 2.773 1.00 82.75 113 ASN A N 1
ATOM 910 C CA . ASN A 1 113 ? 22.589 -13.429 2.850 1.00 82.75 113 ASN A CA 1
ATOM 911 C C . ASN A 1 113 ? 22.491 -14.296 1.593 1.00 82.75 113 ASN A C 1
ATOM 913 O O . ASN A 1 113 ? 21.402 -14.572 1.085 1.00 82.75 113 ASN A O 1
ATOM 917 N N . VAL A 1 114 ? 23.637 -14.780 1.111 1.00 83.06 114 VAL A N 1
ATOM 918 C CA . VAL A 1 114 ? 23.702 -15.680 -0.046 1.00 83.06 114 VAL A CA 1
ATOM 919 C C . VAL A 1 114 ? 23.532 -17.128 0.409 1.00 83.06 114 VAL A C 1
ATOM 921 O O . VAL A 1 114 ? 24.420 -17.677 1.054 1.00 83.06 114 VAL A O 1
ATOM 924 N N . LEU A 1 115 ? 22.418 -17.764 0.041 1.00 80.81 115 LEU A N 1
ATOM 925 C CA . LEU A 1 115 ? 22.138 -19.171 0.357 1.00 80.81 115 LEU A CA 1
ATOM 926 C C . LEU A 1 115 ? 22.667 -20.131 -0.711 1.00 80.81 115 LEU A C 1
ATOM 928 O O . LEU A 1 115 ? 23.068 -21.251 -0.406 1.00 80.81 115 LEU A O 1
ATOM 932 N N . LYS A 1 116 ? 22.651 -19.710 -1.979 1.00 80.00 116 LYS A N 1
ATOM 933 C CA . LYS A 1 116 ? 23.196 -20.485 -3.097 1.00 80.00 116 LYS A CA 1
ATOM 934 C C . LYS A 1 116 ? 23.837 -19.556 -4.115 1.00 80.00 116 LYS A C 1
ATOM 936 O O . LYS A 1 116 ? 23.210 -18.590 -4.544 1.00 80.00 116 LYS A O 1
ATOM 941 N N . LYS A 1 117 ? 25.061 -19.901 -4.523 1.00 79.50 117 LYS A N 1
ATOM 942 C CA . LYS A 1 117 ? 25.772 -19.272 -5.638 1.00 79.50 117 LYS A CA 1
ATOM 943 C C . LYS A 1 117 ? 25.682 -20.175 -6.861 1.00 79.50 117 LYS A C 1
ATOM 945 O O . LYS A 1 117 ? 25.954 -21.371 -6.778 1.00 79.50 117 LYS A O 1
ATOM 950 N N . GLY A 1 118 ? 25.316 -19.587 -7.984 1.00 79.69 118 GLY A N 1
ATOM 951 C CA . GLY A 1 118 ? 25.330 -20.210 -9.298 1.00 79.69 118 GLY A CA 1
ATOM 952 C C . GLY A 1 118 ? 25.739 -19.188 -10.346 1.00 79.69 118 GLY A C 1
ATOM 953 O O . GLY A 1 118 ? 25.942 -18.011 -10.026 1.00 79.69 118 GLY A O 1
ATOM 954 N N . SER A 1 119 ? 25.873 -19.646 -11.588 1.00 82.38 119 SER A N 1
ATOM 955 C CA . SER A 1 119 ? 26.122 -18.767 -12.726 1.00 82.38 119 SER A CA 1
ATOM 956 C C . SER A 1 119 ? 24.933 -17.835 -12.912 1.00 82.38 119 SER A C 1
ATOM 958 O O . SER A 1 119 ? 23.813 -18.294 -13.120 1.00 82.38 119 SER A O 1
ATOM 960 N N . LEU A 1 120 ? 25.189 -16.535 -12.823 1.00 84.81 120 LEU A N 1
ATOM 961 C CA . LEU A 1 120 ? 24.187 -15.510 -13.056 1.00 84.81 120 LEU A CA 1
ATOM 962 C C . LEU A 1 120 ? 24.272 -15.044 -14.502 1.00 84.81 120 LEU A C 1
ATOM 964 O O . LEU A 1 120 ? 25.312 -14.552 -14.942 1.00 84.81 120 LEU A O 1
ATOM 968 N N . ILE A 1 121 ? 23.165 -15.164 -15.220 1.00 89.25 121 ILE A N 1
ATOM 969 C CA . ILE A 1 121 ? 23.043 -14.711 -16.601 1.00 89.25 121 ILE A CA 1
ATOM 970 C C . ILE A 1 121 ? 22.118 -13.501 -16.634 1.00 89.25 121 ILE A C 1
ATOM 972 O O . ILE A 1 121 ? 21.068 -13.485 -15.997 1.00 89.25 121 ILE A O 1
ATOM 976 N N . CYS A 1 122 ? 22.516 -12.467 -17.371 1.00 88.88 122 CYS A N 1
ATOM 977 C CA . CYS A 1 122 ? 21.689 -11.295 -17.584 1.00 88.88 122 CYS A CA 1
ATOM 978 C C . CYS A 1 122 ? 20.433 -11.704 -18.366 1.00 88.88 122 CYS A C 1
ATOM 980 O O . CYS A 1 122 ? 20.574 -12.126 -19.517 1.00 88.88 122 CYS A O 1
ATOM 982 N N . PRO A 1 123 ? 19.220 -11.527 -17.813 1.00 88.94 123 PRO A N 1
ATOM 983 C CA . PRO A 1 123 ? 17.991 -11.943 -18.491 1.00 88.94 123 PRO A CA 1
ATOM 984 C C . PRO A 1 123 ? 17.708 -11.119 -19.755 1.00 88.94 123 PRO A C 1
ATOM 986 O O . PRO A 1 123 ? 16.893 -11.510 -20.580 1.00 88.94 123 PRO A O 1
ATOM 989 N N . ASP A 1 124 ? 18.379 -9.976 -19.909 1.00 88.88 124 ASP A N 1
ATOM 990 C CA . ASP A 1 124 ? 18.151 -9.045 -21.009 1.00 88.88 124 ASP A CA 1
ATOM 991 C C . ASP A 1 124 ? 19.116 -9.227 -22.191 1.00 88.88 124 ASP A C 1
ATOM 993 O O . ASP A 1 124 ? 18.712 -9.084 -23.338 1.00 88.88 124 ASP A O 1
ATOM 997 N N . CYS A 1 125 ? 20.391 -9.542 -21.931 1.00 91.38 125 CYS A N 1
ATOM 998 C CA . CYS A 1 125 ? 21.417 -9.643 -22.983 1.00 91.38 125 CYS A CA 1
ATOM 999 C C . CYS A 1 125 ? 22.232 -10.943 -22.961 1.00 91.38 125 CYS A C 1
ATOM 1001 O O . CYS A 1 125 ? 23.145 -11.099 -23.766 1.00 91.38 125 CYS A O 1
ATOM 1003 N N . GLY A 1 126 ? 21.958 -11.862 -22.029 1.00 91.06 126 GLY A N 1
ATOM 1004 C CA . GLY A 1 126 ? 22.641 -13.157 -21.938 1.00 91.06 126 GLY A CA 1
ATOM 1005 C C . GLY A 1 126 ? 24.083 -13.114 -21.416 1.00 91.06 126 GLY A C 1
ATOM 1006 O O . GLY A 1 126 ? 24.707 -14.160 -21.268 1.00 91.06 126 GLY A O 1
ATOM 1007 N N . ALA A 1 127 ? 24.633 -11.934 -21.113 1.00 91.94 127 ALA A N 1
ATOM 1008 C CA . ALA A 1 127 ? 25.982 -11.812 -20.564 1.00 91.94 127 ALA A CA 1
ATOM 1009 C C . ALA A 1 127 ? 26.079 -12.363 -19.129 1.00 91.94 127 ALA A C 1
ATOM 1011 O O . ALA A 1 127 ? 25.138 -12.231 -18.344 1.00 91.94 127 ALA A O 1
ATOM 1012 N N . ASN A 1 128 ? 27.247 -12.894 -18.758 1.00 90.44 128 ASN A N 1
ATOM 1013 C CA . ASN A 1 128 ? 27.539 -13.273 -17.374 1.00 90.44 128 ASN A CA 1
ATOM 1014 C C . ASN A 1 128 ? 27.483 -12.041 -16.456 1.00 90.44 128 ASN A C 1
ATOM 1016 O O . ASN A 1 128 ? 28.081 -11.000 -16.748 1.00 90.44 128 ASN A O 1
ATOM 1020 N N . LEU A 1 129 ? 26.775 -12.161 -15.336 1.00 87.06 129 LEU A N 1
ATOM 1021 C CA . LEU A 1 129 ? 26.723 -11.135 -14.302 1.00 87.06 129 LEU A CA 1
ATOM 1022 C C . LEU A 1 129 ? 27.830 -11.370 -13.275 1.00 87.06 129 LEU A C 1
ATOM 1024 O O . LEU A 1 129 ? 28.110 -12.501 -12.877 1.00 87.06 129 LEU A O 1
ATOM 1028 N N . ILE A 1 130 ? 28.438 -10.275 -12.823 1.00 84.06 130 ILE A N 1
ATOM 1029 C CA . ILE A 1 130 ? 29.417 -10.301 -11.738 1.00 84.06 130 ILE A CA 1
ATOM 1030 C C . ILE A 1 130 ? 28.636 -10.246 -10.423 1.00 84.06 130 ILE A C 1
ATOM 1032 O O . ILE A 1 130 ? 27.836 -9.325 -10.264 1.00 84.06 130 ILE A O 1
ATOM 1036 N N . PRO A 1 131 ? 28.863 -11.174 -9.481 1.00 76.94 131 PRO A N 1
ATOM 1037 C CA . PRO A 1 131 ? 28.132 -11.266 -8.218 1.00 76.94 131 PRO A CA 1
ATOM 1038 C C . PRO A 1 131 ? 28.506 -10.174 -7.191 1.00 76.94 131 PRO A C 1
ATOM 1040 O O . PRO A 1 131 ? 28.743 -10.471 -6.022 1.00 76.94 131 PRO A O 1
ATOM 1043 N N . ASP A 1 132 ? 28.572 -8.914 -7.623 1.00 82.38 132 ASP A N 1
ATOM 1044 C CA . ASP A 1 132 ? 28.748 -7.727 -6.778 1.00 82.38 132 ASP A CA 1
ATOM 1045 C C . ASP A 1 132 ? 27.367 -7.174 -6.397 1.00 82.38 132 ASP A C 1
ATOM 1047 O O . ASP A 1 132 ? 26.831 -6.274 -7.050 1.00 82.38 132 ASP A O 1
ATOM 1051 N N . VAL A 1 133 ? 26.743 -7.796 -5.392 1.00 83.44 133 VAL A N 1
ATOM 1052 C CA . VAL A 1 133 ? 25.419 -7.389 -4.910 1.00 83.44 133 VAL A CA 1
ATOM 1053 C C . VAL A 1 133 ? 25.540 -6.268 -3.896 1.00 83.44 133 VAL A C 1
ATOM 1055 O O . VAL A 1 133 ? 26.246 -6.387 -2.898 1.00 83.44 133 VAL A O 1
ATOM 1058 N N . LYS A 1 134 ? 24.801 -5.190 -4.152 1.00 85.25 134 LYS A N 1
ATOM 1059 C CA . LYS A 1 134 ? 24.746 -3.997 -3.308 1.00 85.25 134 LYS A CA 1
ATOM 1060 C C . LYS A 1 134 ? 23.369 -3.867 -2.688 1.00 85.25 134 LYS A C 1
ATOM 1062 O O . LYS A 1 134 ? 22.372 -4.180 -3.328 1.00 85.25 134 LYS A O 1
ATOM 1067 N N . GLU A 1 135 ? 23.306 -3.364 -1.466 1.00 84.06 135 GLU A N 1
ATOM 1068 C CA . GLU A 1 135 ? 22.029 -3.009 -0.856 1.00 84.06 135 GLU A CA 1
ATOM 1069 C C . GLU A 1 135 ? 21.543 -1.678 -1.431 1.00 84.06 135 GLU A C 1
ATOM 1071 O O . GLU A 1 135 ? 22.278 -0.690 -1.472 1.00 84.06 135 GLU A O 1
ATOM 1076 N N . PHE A 1 136 ? 20.304 -1.663 -1.909 1.00 85.12 136 PHE A N 1
ATOM 1077 C CA . PHE A 1 136 ? 19.677 -0.486 -2.488 1.00 85.12 136 PHE A CA 1
ATOM 1078 C C . PHE A 1 136 ? 18.438 -0.117 -1.682 1.00 85.12 136 PHE A C 1
ATOM 1080 O O . PHE A 1 136 ? 17.474 -0.879 -1.657 1.00 85.12 136 PHE A O 1
ATOM 1087 N N . ASN A 1 137 ? 18.470 1.037 -1.010 1.00 84.69 137 ASN A N 1
ATOM 1088 C CA . ASN A 1 137 ? 17.334 1.521 -0.229 1.00 84.69 137 ASN A CA 1
ATOM 1089 C C . ASN A 1 137 ? 16.184 1.943 -1.162 1.00 84.69 137 ASN A C 1
ATOM 1091 O O . ASN A 1 137 ? 16.390 2.676 -2.132 1.00 84.69 137 ASN A O 1
ATOM 1095 N N . LEU A 1 138 ? 14.980 1.455 -0.866 1.00 87.25 138 LEU A N 1
ATOM 1096 C CA . LEU A 1 138 ? 13.775 1.703 -1.651 1.00 87.25 138 LEU A CA 1
ATOM 1097 C C . LEU A 1 138 ? 13.081 3.027 -1.299 1.00 87.25 138 LEU A C 1
ATOM 1099 O O . LEU A 1 138 ? 12.190 3.446 -2.038 1.00 87.25 138 LEU A O 1
ATOM 1103 N N . LEU A 1 139 ? 13.463 3.708 -0.217 1.00 90.75 139 LEU A N 1
ATOM 1104 C CA . LEU A 1 139 ? 12.975 5.051 0.079 1.00 90.75 139 LEU A CA 1
ATOM 1105 C C . LEU A 1 139 ? 13.469 6.031 -0.987 1.00 90.75 139 LEU A C 1
ATOM 1107 O O . LEU A 1 139 ? 14.657 6.112 -1.305 1.00 90.75 139 LEU A O 1
ATOM 1111 N N . MET A 1 140 ? 12.542 6.820 -1.519 1.00 92.12 140 MET A N 1
ATOM 1112 C CA . MET A 1 140 ? 12.882 7.940 -2.387 1.00 92.12 140 MET A CA 1
ATOM 1113 C C . MET A 1 140 ? 13.246 9.154 -1.541 1.00 92.12 140 MET A C 1
ATOM 1115 O O . MET A 1 140 ? 12.513 9.514 -0.621 1.00 92.12 140 MET A O 1
ATOM 1119 N N . THR A 1 141 ? 14.357 9.809 -1.868 1.00 91.81 141 THR A N 1
ATOM 1120 C CA . THR A 1 141 ? 14.806 11.023 -1.183 1.00 91.81 141 THR A CA 1
ATOM 1121 C C . THR A 1 141 ? 14.433 12.275 -1.965 1.00 91.81 141 THR A C 1
ATOM 1123 O O . THR A 1 141 ? 14.378 12.288 -3.194 1.00 91.81 141 THR A O 1
ATOM 1126 N N . THR A 1 142 ? 14.194 13.355 -1.233 1.00 92.06 142 THR A N 1
ATOM 1127 C CA . THR A 1 142 ? 14.113 14.720 -1.751 1.00 92.06 142 THR A CA 1
ATOM 1128 C C . THR A 1 142 ? 14.782 15.666 -0.753 1.00 92.06 142 THR A C 1
ATOM 1130 O O . THR A 1 142 ? 15.280 15.231 0.281 1.00 92.06 142 THR A O 1
ATOM 1133 N N . ASN A 1 143 ? 14.838 16.955 -1.059 1.00 91.75 143 ASN A N 1
ATOM 1134 C CA . ASN A 1 143 ? 15.497 17.956 -0.231 1.00 91.75 143 ASN A CA 1
ATOM 1135 C C . ASN A 1 143 ? 14.516 19.090 0.085 1.00 91.75 143 ASN A C 1
ATOM 1137 O O . ASN A 1 143 ? 13.922 19.659 -0.829 1.00 91.75 143 ASN A O 1
ATOM 1141 N N . VAL A 1 144 ? 14.363 19.431 1.365 1.00 89.81 144 VAL A N 1
ATOM 1142 C CA . VAL A 1 144 ? 13.519 20.535 1.845 1.00 89.81 144 VAL A CA 1
ATOM 1143 C C . VAL A 1 144 ? 14.409 21.672 2.339 1.00 89.81 144 VAL A C 1
ATOM 1145 O O . VAL A 1 144 ? 15.342 21.449 3.106 1.00 89.81 144 VAL A O 1
ATOM 1148 N N . GLY A 1 145 ? 14.125 22.893 1.890 1.00 87.62 145 GLY A N 1
ATOM 1149 C CA . GLY A 1 145 ? 14.884 24.098 2.229 1.00 87.62 145 GLY A CA 1
ATOM 1150 C C . GLY A 1 145 ? 15.025 25.033 1.029 1.00 87.62 145 GLY A C 1
ATOM 1151 O O . GLY A 1 145 ? 15.087 24.582 -0.117 1.00 87.62 145 GLY A O 1
ATOM 1152 N N . SER A 1 146 ? 15.048 26.339 1.291 1.00 83.75 146 SER A N 1
ATOM 1153 C CA . SER A 1 146 ? 15.135 27.386 0.264 1.00 83.75 146 SER A CA 1
ATOM 1154 C C . SER A 1 146 ? 16.572 27.773 -0.088 1.00 83.75 146 SER A C 1
ATOM 1156 O O . SER A 1 146 ? 16.821 28.206 -1.210 1.00 83.75 146 SER A O 1
ATOM 1158 N N . VAL A 1 147 ? 17.516 27.593 0.839 1.00 84.44 147 VAL A N 1
ATOM 1159 C CA . VAL A 1 147 ? 18.922 27.967 0.658 1.00 84.44 147 VAL A CA 1
ATOM 1160 C C . VAL A 1 147 ? 19.704 26.799 0.063 1.00 84.44 147 VAL A C 1
ATOM 1162 O O . VAL A 1 147 ? 19.670 25.668 0.553 1.00 84.44 147 VAL A O 1
ATOM 1165 N N . GLU A 1 148 ? 20.401 27.064 -1.036 1.00 74.44 148 GLU A N 1
ATOM 1166 C CA . GLU A 1 148 ? 21.303 26.107 -1.668 1.00 74.44 148 GLU A CA 1
ATOM 1167 C C . GLU A 1 148 ? 22.496 25.824 -0.737 1.00 74.44 148 GLU A C 1
ATOM 1169 O O . GLU A 1 148 ? 23.181 26.745 -0.309 1.00 74.44 148 GLU A O 1
ATOM 1174 N N . GLY A 1 149 ? 22.702 24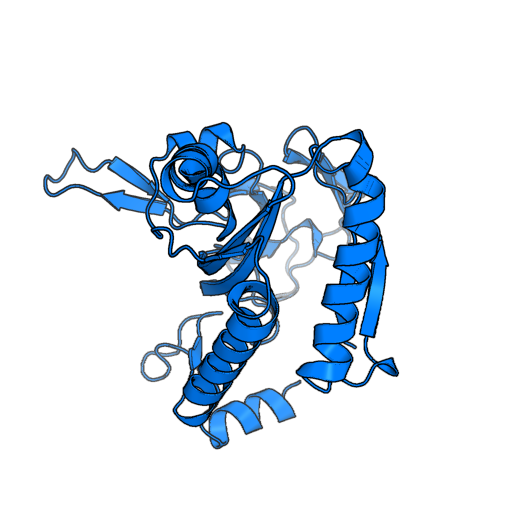.554 -0.368 1.00 77.44 149 GLY A N 1
ATOM 1175 C CA . GLY A 1 149 ? 23.719 24.124 0.608 1.00 77.44 149 GLY A CA 1
ATOM 1176 C C . GLY A 1 149 ? 23.191 23.815 2.018 1.00 77.44 149 GLY A C 1
ATOM 1177 O O . GLY A 1 149 ? 23.812 23.029 2.724 1.00 77.44 149 GLY A O 1
ATOM 1178 N N . GLU A 1 150 ? 22.015 24.328 2.395 1.00 84.56 150 GLU A N 1
ATOM 1179 C CA . GLU A 1 150 ? 21.384 24.080 3.712 1.00 84.56 150 GLU A CA 1
ATOM 1180 C C . GLU A 1 150 ? 20.143 23.182 3.620 1.00 84.56 150 GLU A C 1
ATOM 1182 O O . GLU A 1 150 ? 19.362 23.044 4.565 1.00 84.56 150 GLU A O 1
ATOM 1187 N N . LYS A 1 151 ? 19.915 22.571 2.455 1.00 86.94 151 LYS A N 1
ATOM 1188 C CA . LYS A 1 151 ? 18.739 21.731 2.255 1.00 86.94 151 LYS A CA 1
ATOM 1189 C C . LYS A 1 151 ? 18.839 20.475 3.114 1.00 86.94 151 LYS A C 1
ATOM 1191 O O . LYS A 1 151 ? 19.833 19.753 3.082 1.00 86.94 151 LYS A O 1
ATOM 1196 N N . THR A 1 152 ? 17.767 20.189 3.838 1.00 87.69 152 THR A N 1
ATOM 1197 C CA . THR A 1 152 ? 17.630 18.967 4.625 1.00 87.69 152 THR A CA 1
ATOM 1198 C C . THR A 1 152 ? 17.132 17.851 3.721 1.00 87.69 152 THR A C 1
ATOM 1200 O O . THR A 1 152 ? 16.061 17.969 3.120 1.00 87.69 152 THR A O 1
ATOM 1203 N N . GLN A 1 153 ? 17.888 16.759 3.630 1.00 89.81 153 GLN A N 1
ATOM 1204 C CA . GLN A 1 153 ? 17.409 15.557 2.960 1.00 89.81 153 GLN A CA 1
ATOM 1205 C C . GLN A 1 153 ? 16.234 14.972 3.747 1.00 89.81 153 GLN A C 1
ATOM 1207 O O . GLN A 1 153 ? 16.331 14.738 4.949 1.00 89.81 153 GLN A O 1
ATOM 1212 N N . VAL A 1 154 ? 15.127 14.727 3.058 1.00 92.62 154 VAL A N 1
ATOM 1213 C CA . VAL A 1 154 ? 13.933 14.067 3.587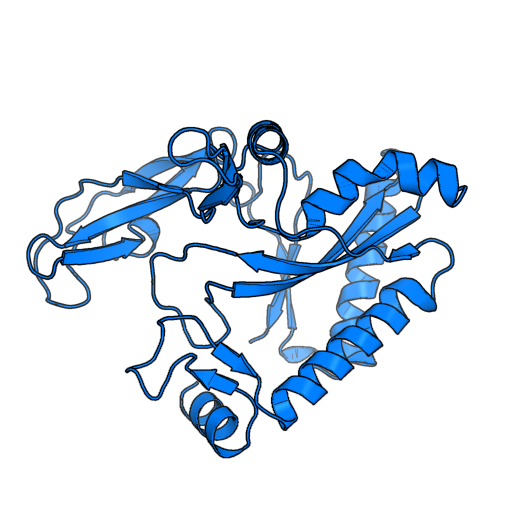 1.00 92.62 154 VAL A CA 1
ATOM 1214 C C . VAL A 1 154 ? 13.517 12.936 2.653 1.00 92.62 154 VAL A C 1
ATOM 1216 O O . VAL A 1 154 ? 14.047 12.792 1.550 1.00 92.62 154 VAL A O 1
ATOM 1219 N N . TYR A 1 155 ? 12.551 12.135 3.085 1.00 91.88 155 TYR A N 1
ATOM 1220 C CA . TYR A 1 155 ? 12.068 10.991 2.323 1.00 91.88 155 TYR A CA 1
ATOM 1221 C C . TYR A 1 155 ? 10.615 11.202 1.911 1.00 91.88 155 TYR A C 1
ATOM 1223 O O . TYR A 1 155 ? 9.818 11.753 2.676 1.00 91.88 155 TYR A O 1
ATOM 1231 N N . LEU A 1 156 ? 10.273 10.742 0.710 1.00 93.81 156 LEU A N 1
ATOM 1232 C CA . LEU A 1 156 ? 8.885 10.447 0.375 1.00 93.81 156 LEU A CA 1
ATOM 1233 C C . LEU A 1 156 ? 8.488 9.177 1.131 1.00 93.81 156 LEU A C 1
ATOM 1235 O O . LEU A 1 156 ? 9.273 8.226 1.181 1.00 93.81 156 LEU A O 1
ATOM 1239 N N . LYS A 1 157 ? 7.292 9.154 1.723 1.00 92.62 157 LYS A N 1
ATOM 1240 C CA . LYS A 1 157 ? 6.880 8.032 2.568 1.00 92.62 157 LYS A CA 1
AT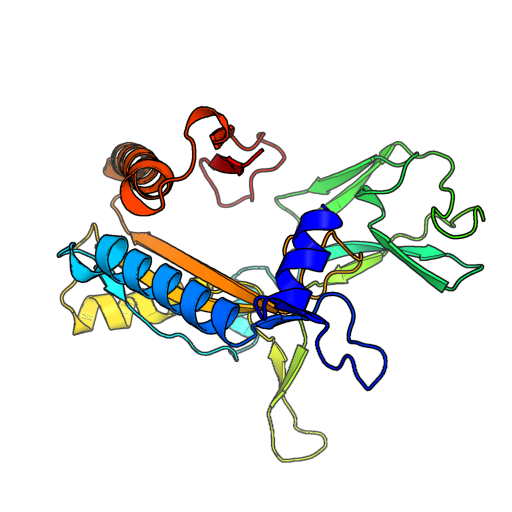OM 1241 C C . LYS A 1 157 ? 6.859 6.688 1.829 1.00 92.62 157 LYS A C 1
ATOM 1243 O O . LYS A 1 157 ? 6.246 6.569 0.769 1.00 92.62 157 LYS A O 1
ATOM 1248 N N . GLY A 1 158 ? 7.544 5.687 2.392 1.00 90.44 158 GLY A N 1
ATOM 1249 C CA . GLY A 1 158 ? 7.645 4.326 1.835 1.00 90.44 158 GLY A CA 1
ATOM 1250 C C . GLY A 1 158 ? 6.402 3.460 2.057 1.00 90.44 158 GLY A C 1
ATOM 1251 O O . GLY A 1 158 ? 6.187 2.460 1.362 1.00 90.44 158 GLY A O 1
ATOM 1252 N N . GLU A 1 159 ? 5.581 3.887 3.009 1.00 92.06 159 GLU A N 1
ATOM 1253 C CA . GLU A 1 159 ? 4.285 3.336 3.375 1.00 92.06 159 GLU A CA 1
ATOM 1254 C C . GLU A 1 159 ? 3.386 4.450 3.914 1.00 92.06 159 GLU A C 1
ATOM 1256 O O . GLU A 1 159 ? 3.877 5.525 4.275 1.00 92.06 159 GLU A O 1
ATOM 1261 N N . SER A 1 160 ? 2.074 4.219 3.965 1.00 89.44 160 SER A N 1
ATOM 1262 C CA . SER A 1 160 ? 1.150 5.238 4.460 1.00 89.44 160 SER A CA 1
ATOM 1263 C C . SER A 1 160 ? 0.993 5.203 5.991 1.00 89.44 160 SER A C 1
ATOM 1265 O O . SER A 1 160 ? 0.884 6.261 6.610 1.00 89.44 160 SER A O 1
ATOM 1267 N N . CYS A 1 161 ? 1.067 4.038 6.637 1.00 90.50 161 CYS A N 1
ATOM 1268 C CA . CYS A 1 161 ? 0.718 3.888 8.055 1.00 90.50 161 CYS A CA 1
ATOM 1269 C C . CYS A 1 161 ? 1.578 4.687 9.053 1.00 90.50 161 CYS A C 1
ATOM 1271 O O . CYS A 1 161 ? 1.087 4.999 10.133 1.00 90.50 161 CYS A O 1
ATOM 1273 N N . GLN A 1 162 ? 2.807 5.099 8.720 1.00 92.69 162 GLN A N 1
ATOM 1274 C CA . GLN A 1 162 ? 3.713 5.740 9.688 1.00 92.69 162 GLN A CA 1
ATOM 1275 C C . GLN A 1 162 ? 3.119 6.984 10.380 1.00 92.69 162 GLN A C 1
ATOM 1277 O O . GLN A 1 162 ? 3.379 7.214 11.562 1.00 92.69 162 GLN A O 1
ATOM 1282 N N . ASN A 1 163 ? 2.303 7.777 9.675 1.00 94.25 163 ASN A N 1
ATOM 1283 C CA . ASN A 1 163 ? 1.610 8.932 10.259 1.00 94.25 163 ASN A CA 1
ATOM 1284 C C . ASN A 1 163 ? 0.665 8.528 11.400 1.00 94.25 163 ASN A C 1
ATOM 1286 O O . ASN A 1 163 ? 0.598 9.212 12.416 1.00 94.25 163 ASN A O 1
ATOM 1290 N N . ILE A 1 164 ? 0.000 7.379 11.267 1.00 97.19 164 ILE A N 1
ATOM 1291 C CA . ILE A 1 164 ? -0.953 6.867 12.250 1.00 97.19 164 ILE A CA 1
ATOM 1292 C C . ILE A 1 164 ? -0.274 6.651 13.608 1.00 97.19 164 ILE A C 1
ATOM 1294 O O . ILE A 1 164 ? -0.823 7.020 14.646 1.00 97.19 164 ILE A O 1
ATOM 1298 N N . TYR A 1 165 ? 0.941 6.098 13.611 1.00 95.88 165 TYR A N 1
ATOM 1299 C CA . TYR A 1 165 ? 1.693 5.881 14.846 1.00 95.88 165 TYR A CA 1
ATOM 1300 C C . TYR A 1 165 ? 2.130 7.192 15.503 1.00 95.88 165 TYR A C 1
ATOM 1302 O O . TYR A 1 165 ? 2.076 7.313 16.726 1.00 95.88 165 TYR A O 1
ATOM 1310 N N . LEU A 1 166 ? 2.560 8.173 14.704 1.00 95.56 166 LEU A N 1
ATOM 1311 C CA . LEU A 1 166 ? 3.010 9.468 15.220 1.00 95.56 166 LEU A CA 1
ATOM 1312 C C . LEU A 1 166 ? 1.857 10.281 15.819 1.00 95.56 166 LEU A C 1
ATOM 1314 O O . LEU A 1 166 ? 2.054 10.965 16.823 1.00 95.56 166 LEU A O 1
ATOM 1318 N N . ASP A 1 167 ? 0.659 10.144 15.253 1.00 96.69 167 ASP A N 1
ATOM 1319 C CA . ASP A 1 167 ? -0.530 10.879 15.681 1.00 96.69 167 ASP A CA 1
ATOM 1320 C C . ASP A 1 167 ? -1.388 10.110 16.705 1.00 96.69 167 ASP A C 1
ATOM 1322 O O . ASP A 1 167 ? -2.440 10.600 17.117 1.00 96.69 167 ASP A O 1
ATOM 1326 N N . PHE A 1 168 ? -0.934 8.947 17.196 1.00 97.38 168 PHE A N 1
ATOM 1327 C CA . PHE A 1 168 ? -1.675 8.122 18.162 1.00 97.38 168 PHE A CA 1
ATOM 1328 C C . PHE A 1 168 ? -2.144 8.907 19.399 1.00 97.38 168 PHE A C 1
ATOM 1330 O O . PHE A 1 168 ? -3.325 8.864 19.748 1.00 97.38 168 PHE A O 1
ATOM 1337 N N . LEU A 1 169 ? -1.232 9.627 20.069 1.00 97.62 169 LEU A N 1
ATOM 1338 C CA . LEU A 1 169 ? -1.566 10.400 21.272 1.00 97.62 169 LEU A CA 1
ATOM 1339 C C . LEU A 1 169 ? -2.494 11.587 20.951 1.00 97.62 169 LEU A C 1
ATOM 1341 O O . LEU A 1 169 ? -3.550 11.664 21.580 1.00 97.62 169 LEU A O 1
ATOM 1345 N N . PRO A 1 170 ? -2.187 12.456 19.959 1.00 97.44 170 PRO A N 1
ATOM 1346 C CA . PRO A 1 170 ? -3.109 13.507 19.534 1.00 97.44 170 PRO A CA 1
ATOM 1347 C C . PRO A 1 170 ? -4.525 13.009 19.230 1.00 97.44 170 PRO A C 1
ATOM 1349 O O . PRO A 1 170 ? -5.492 13.603 19.705 1.00 97.44 170 PRO A O 1
ATOM 1352 N N . ILE A 1 171 ? -4.670 11.912 18.482 1.00 97.62 171 ILE A N 1
ATOM 1353 C CA . ILE A 1 171 ? -5.982 11.359 18.118 1.00 97.62 171 ILE A CA 1
ATOM 1354 C C . ILE A 1 171 ? -6.703 10.839 19.359 1.00 97.62 171 ILE A C 1
ATOM 1356 O O . ILE A 1 171 ? -7.863 11.183 19.582 1.00 97.62 171 ILE A O 1
ATOM 1360 N N . ARG A 1 172 ? -6.019 10.051 20.199 1.00 97.25 172 ARG A N 1
ATOM 1361 C CA . ARG A 1 172 ? -6.601 9.519 21.437 1.00 97.25 172 ARG A CA 1
ATOM 1362 C C . ARG A 1 172 ? -7.138 10.639 22.324 1.00 97.25 172 ARG A C 1
ATOM 1364 O O . ARG A 1 172 ? -8.258 10.542 22.820 1.00 97.25 172 ARG A O 1
ATOM 1371 N N . ASP A 1 173 ? -6.348 11.691 22.501 1.00 97.69 173 ASP A N 1
ATOM 1372 C CA . ASP A 1 173 ? -6.660 12.773 23.428 1.00 97.69 173 ASP A CA 1
ATOM 1373 C C . ASP A 1 173 ? -7.769 13.689 22.887 1.00 97.69 173 ASP A C 1
ATOM 1375 O O . ASP A 1 173 ? -8.684 14.047 23.626 1.00 97.69 173 ASP A O 1
ATOM 1379 N N . THR A 1 174 ? -7.738 14.031 21.595 1.00 97.81 174 THR A N 1
ATOM 1380 C CA . THR A 1 174 ? -8.727 14.939 20.978 1.00 97.81 174 THR A CA 1
ATOM 1381 C C . THR A 1 174 ? -10.066 14.269 20.686 1.00 97.81 174 THR A C 1
ATOM 1383 O O . THR A 1 174 ? -11.106 14.915 20.805 1.00 97.81 174 THR A O 1
ATOM 1386 N N . MET A 1 175 ? -10.061 12.978 20.347 1.00 97.62 175 MET A N 1
ATOM 1387 C CA . MET A 1 175 ? -11.278 12.224 20.032 1.00 97.62 175 MET A CA 1
ATOM 1388 C C . MET A 1 175 ? -11.846 11.474 21.241 1.00 97.62 175 MET A C 1
ATOM 1390 O O . MET A 1 175 ? -12.904 10.854 21.134 1.00 97.62 175 MET A O 1
ATOM 1394 N N . GLY A 1 176 ? -11.146 11.491 22.382 1.00 96.88 176 GLY A N 1
ATOM 1395 C CA . GLY A 1 176 ? -11.514 10.702 23.558 1.00 96.88 176 GLY A CA 1
ATOM 1396 C C . GLY A 1 176 ? -11.537 9.195 23.279 1.00 96.88 176 GLY A C 1
ATOM 1397 O O . GLY A 1 176 ? -12.343 8.473 23.872 1.00 96.88 176 GLY A O 1
ATOM 1398 N N . ALA A 1 177 ? -10.693 8.727 22.353 1.00 97.00 177 ALA A N 1
ATOM 1399 C CA . ALA A 1 177 ? -10.688 7.344 21.896 1.00 97.00 177 ALA A CA 1
ATOM 1400 C C . ALA A 1 177 ? -10.294 6.391 23.032 1.00 97.00 177 ALA A C 1
ATOM 1402 O O . ALA A 1 177 ? -9.303 6.605 23.737 1.00 97.00 177 ALA A O 1
ATOM 1403 N N . LYS A 1 178 ? -11.057 5.309 23.197 1.00 96.38 178 LYS A N 1
ATOM 1404 C CA . LYS A 1 178 ? -10.794 4.268 24.197 1.00 96.38 178 LYS A CA 1
ATOM 1405 C C . LYS A 1 178 ? -10.324 3.005 23.501 1.00 96.38 178 LYS A C 1
ATOM 1407 O O . LYS A 1 178 ? -10.854 2.647 22.461 1.00 96.38 178 LYS A O 1
ATOM 1412 N N . ILE A 1 179 ? -9.339 2.329 24.083 1.00 96.56 179 ILE A N 1
ATOM 1413 C CA . ILE A 1 179 ? -8.872 1.040 23.568 1.00 96.56 179 ILE A CA 1
ATOM 1414 C C . ILE A 1 179 ? -9.994 -0.011 23.744 1.00 96.56 179 ILE A C 1
ATOM 1416 O O . ILE A 1 179 ? -10.552 -0.084 24.841 1.00 96.56 179 ILE A O 1
ATOM 1420 N N . PRO A 1 180 ? -10.298 -0.831 22.717 1.00 97.75 180 PRO A N 1
ATOM 1421 C CA . PRO A 1 180 ? -9.677 -0.819 21.396 1.00 97.75 180 PRO A CA 1
ATOM 1422 C C . PRO A 1 180 ? -10.271 0.239 20.450 1.00 97.75 180 PRO A C 1
ATOM 1424 O O . PRO A 1 180 ? -11.478 0.462 20.429 1.00 97.75 180 PRO A O 1
ATOM 1427 N N . PHE A 1 181 ? -9.415 0.854 19.635 1.00 98.56 181 PHE A N 1
ATOM 1428 C CA . PHE A 1 181 ? -9.825 1.766 18.566 1.00 98.56 181 PHE A CA 1
ATOM 1429 C C . PHE A 1 181 ? -8.861 1.676 17.387 1.00 98.56 181 PHE A C 1
ATOM 1431 O O . PHE A 1 181 ? -7.704 1.284 17.541 1.00 98.56 181 PHE A O 1
ATOM 1438 N N . GLY A 1 182 ? -9.328 2.063 16.208 1.00 98.38 182 GLY A N 1
ATOM 1439 C CA . GLY A 1 182 ? -8.529 2.117 15.001 1.00 98.38 182 GLY A CA 1
ATOM 1440 C C . GLY A 1 182 ? -8.325 3.523 14.480 1.00 98.38 182 GLY A C 1
ATOM 1441 O O . GLY A 1 182 ? -9.139 4.424 14.682 1.00 98.38 182 GLY A O 1
ATOM 1442 N N . VAL A 1 183 ? -7.237 3.680 13.745 1.00 98.62 183 VAL A N 1
ATOM 1443 C CA . VAL A 1 183 ? -6.992 4.850 12.919 1.00 98.62 183 VAL A CA 1
ATOM 1444 C C . VAL A 1 183 ? -6.731 4.369 11.499 1.00 98.62 183 VAL A C 1
ATOM 1446 O O . VAL A 1 183 ? -5.939 3.456 11.272 1.00 98.62 183 VAL A O 1
ATOM 1449 N N . ALA A 1 184 ? -7.440 4.968 10.553 1.00 98.19 184 ALA A N 1
ATOM 1450 C CA . ALA A 1 184 ? -7.402 4.647 9.141 1.00 98.19 184 ALA A CA 1
ATOM 1451 C C . ALA A 1 184 ? -6.724 5.772 8.360 1.00 98.19 184 ALA A C 1
ATOM 1453 O O . ALA A 1 184 ? -6.896 6.950 8.675 1.00 98.19 184 ALA A O 1
ATOM 1454 N N . GLN A 1 185 ? -6.022 5.419 7.287 1.00 97.25 185 GLN A N 1
ATOM 1455 C CA . GLN A 1 185 ? -5.495 6.386 6.333 1.00 97.25 185 GLN A CA 1
ATOM 1456 C C . GLN A 1 185 ? -5.596 5.847 4.909 1.00 97.25 185 GLN A C 1
ATOM 1458 O O . GLN A 1 185 ? -5.325 4.675 4.649 1.00 97.25 185 GLN A O 1
ATOM 1463 N N . ILE A 1 186 ? -5.929 6.738 3.976 1.00 97.56 186 ILE A N 1
ATOM 1464 C CA . ILE A 1 186 ? -5.702 6.519 2.549 1.00 97.56 186 ILE A CA 1
ATOM 1465 C C . ILE A 1 186 ? -4.637 7.506 2.097 1.00 97.56 186 ILE A C 1
ATOM 1467 O O . ILE A 1 186 ? -4.836 8.710 2.214 1.00 97.56 186 ILE A O 1
ATOM 1471 N N . GLY A 1 187 ? -3.505 7.018 1.595 1.00 95.00 187 GLY A N 1
ATOM 1472 C CA . GLY A 1 187 ? -2.387 7.899 1.277 1.00 95.00 187 GLY A CA 1
ATOM 1473 C C . GLY A 1 187 ? -1.440 7.347 0.225 1.00 95.00 187 GLY A C 1
ATOM 1474 O O . GLY A 1 187 ? -1.335 6.139 0.017 1.00 95.00 187 GLY A O 1
ATOM 1475 N N . LYS A 1 188 ? -0.730 8.264 -0.437 1.00 95.81 188 LYS A N 1
ATOM 1476 C CA . LYS A 1 188 ? 0.314 7.929 -1.408 1.00 95.81 188 LYS A CA 1
ATOM 1477 C C . LYS A 1 188 ? 1.544 7.354 -0.716 1.00 95.81 188 LYS A C 1
ATOM 1479 O O . LYS A 1 188 ? 1.988 7.904 0.286 1.00 95.81 188 LYS A O 1
ATOM 1484 N N . ALA A 1 189 ? 2.118 6.311 -1.294 1.00 95.31 189 ALA A N 1
ATOM 1485 C CA . ALA A 1 189 ? 3.388 5.731 -0.892 1.00 95.31 189 ALA A CA 1
ATOM 1486 C C . ALA A 1 189 ? 4.302 5.566 -2.108 1.00 95.31 189 ALA A C 1
ATOM 1488 O O . ALA A 1 189 ? 3.845 5.413 -3.247 1.00 95.31 189 ALA A O 1
ATOM 1489 N N . PHE A 1 190 ? 5.605 5.618 -1.846 1.00 94.88 190 PHE A N 1
ATOM 1490 C CA . PHE A 1 190 ? 6.638 5.667 -2.866 1.00 94.88 190 PHE A CA 1
ATOM 1491 C C . PHE A 1 190 ? 7.678 4.583 -2.617 1.00 94.88 190 PHE A C 1
ATOM 1493 O O . PHE A 1 190 ? 8.261 4.502 -1.539 1.00 94.88 190 PHE A O 1
ATOM 1500 N N . ARG A 1 191 ? 7.948 3.761 -3.629 1.00 91.44 191 ARG A N 1
ATOM 1501 C CA . ARG A 1 191 ? 8.991 2.730 -3.567 1.00 91.44 191 ARG A CA 1
ATOM 1502 C C . ARG A 1 191 ? 9.872 2.829 -4.789 1.00 91.44 191 ARG A C 1
ATOM 1504 O O . ARG A 1 191 ? 9.394 2.800 -5.920 1.00 91.44 191 ARG A O 1
ATOM 1511 N N . ASN A 1 192 ? 11.174 2.945 -4.578 1.00 88.94 192 ASN A N 1
ATOM 1512 C CA . ASN A 1 192 ? 12.158 3.069 -5.643 1.00 88.94 192 ASN A CA 1
ATOM 1513 C C . ASN A 1 192 ? 12.455 1.707 -6.286 1.00 88.94 192 ASN A C 1
ATOM 1515 O O . ASN A 1 192 ? 13.572 1.210 -6.260 1.00 88.94 192 ASN A O 1
ATOM 1519 N N . GLU A 1 193 ? 11.423 1.079 -6.846 1.00 84.12 193 GLU A N 1
ATOM 1520 C CA . GLU A 1 193 ? 11.491 -0.269 -7.403 1.00 84.12 193 GLU A CA 1
ATOM 1521 C C . GLU A 1 193 ? 12.593 -0.388 -8.471 1.00 84.12 193 GLU A C 1
ATOM 1523 O O . GLU A 1 193 ? 12.633 0.374 -9.453 1.00 84.12 193 GLU A O 1
ATOM 1528 N N . ILE A 1 194 ? 13.480 -1.371 -8.270 1.00 74.25 194 ILE A N 1
ATOM 1529 C CA . ILE A 1 194 ? 14.619 -1.675 -9.152 1.00 74.25 194 ILE A CA 1
ATOM 1530 C C . ILE A 1 194 ? 14.126 -2.274 -10.471 1.00 74.25 194 ILE A C 1
ATOM 1532 O O . ILE A 1 194 ? 14.588 -1.903 -11.549 1.00 74.25 194 ILE A O 1
ATOM 1536 N N . THR A 1 195 ? 13.199 -3.225 -10.383 1.00 68.19 195 THR A N 1
ATOM 1537 C CA . THR A 1 195 ? 12.726 -4.027 -11.518 1.00 68.19 195 THR A CA 1
ATOM 1538 C C . THR A 1 195 ? 11.402 -3.514 -12.066 1.00 68.19 195 THR A C 1
ATOM 1540 O O . THR A 1 195 ? 10.512 -3.097 -11.322 1.00 68.19 195 THR A O 1
ATOM 1543 N N . LEU A 1 196 ? 11.235 -3.640 -13.378 1.00 64.44 196 LEU A N 1
ATOM 1544 C CA . LEU A 1 196 ? 9.987 -3.361 -14.080 1.00 64.44 196 LEU A CA 1
ATOM 1545 C C . LEU A 1 196 ? 9.008 -4.517 -13.849 1.00 64.44 196 LEU A C 1
ATOM 1547 O O . LEU A 1 196 ? 9.229 -5.614 -14.357 1.00 64.44 196 LEU A O 1
ATOM 1551 N N . GLY A 1 197 ? 7.965 -4.312 -13.041 1.00 65.69 197 GLY A N 1
ATOM 1552 C CA . GLY A 1 197 ? 6.941 -5.340 -12.850 1.00 65.69 197 GLY A CA 1
ATOM 1553 C C . GLY A 1 197 ? 5.793 -5.220 -13.845 1.00 65.69 197 GLY A C 1
ATOM 1554 O O . GLY A 1 197 ? 5.790 -4.402 -14.765 1.00 65.69 197 GLY A O 1
ATOM 1555 N N . LYS A 1 198 ? 4.794 -6.087 -13.677 1.00 80.19 198 LYS A N 1
ATOM 1556 C CA . LYS A 1 198 ? 3.643 -6.152 -14.582 1.00 80.19 198 LYS A CA 1
ATOM 1557 C C . LYS A 1 198 ? 2.663 -5.033 -14.231 1.00 80.19 198 LYS A C 1
ATOM 1559 O O . LYS A 1 198 ? 1.942 -5.160 -13.253 1.00 80.19 198 LYS A O 1
ATOM 1564 N N . PHE A 1 199 ? 2.571 -3.992 -15.057 1.00 90.75 199 PHE A N 1
ATOM 1565 C CA . PHE A 1 199 ? 1.508 -2.977 -14.966 1.00 90.75 199 PHE A CA 1
ATOM 1566 C C . PHE A 1 199 ? 1.367 -2.388 -13.541 1.00 90.75 199 PHE A C 1
ATOM 1568 O O . PHE A 1 199 ? 2.376 -2.059 -12.926 1.00 90.75 199 PHE A O 1
ATOM 1575 N N . LEU A 1 200 ? 0.150 -2.286 -12.994 1.00 92.75 200 LEU A N 1
ATOM 1576 C CA . LEU A 1 200 ? -0.110 -1.727 -11.661 1.00 92.75 200 LEU A CA 1
ATOM 1577 C C . LEU A 1 200 ? 0.374 -2.592 -10.474 1.00 92.75 200 LEU A C 1
ATOM 1579 O O . LEU A 1 200 ? 0.241 -2.162 -9.336 1.00 92.75 200 LEU A O 1
ATOM 1583 N N . PHE A 1 201 ? 0.934 -3.788 -10.699 1.00 90.38 201 PHE A N 1
ATOM 1584 C CA . PHE A 1 201 ? 1.390 -4.666 -9.607 1.00 90.38 201 PHE A CA 1
ATOM 1585 C C . PHE A 1 201 ? 2.741 -4.253 -9.003 1.00 90.38 201 PHE A C 1
ATOM 1587 O O . PHE A 1 201 ? 3.038 -4.633 -7.875 1.00 90.38 201 PHE A O 1
ATOM 1594 N N . LYS A 1 202 ? 3.578 -3.514 -9.744 1.00 88.19 202 LYS A N 1
ATOM 1595 C CA . LYS A 1 202 ? 4.879 -3.016 -9.262 1.00 88.19 202 LYS A CA 1
ATOM 1596 C C . LYS A 1 202 ? 5.092 -1.614 -9.821 1.00 88.19 202 LYS A C 1
ATOM 1598 O O . LYS A 1 202 ? 5.565 -1.442 -10.945 1.00 88.19 202 LYS A O 1
ATOM 1603 N N . VAL A 1 203 ? 4.667 -0.624 -9.049 1.00 92.19 203 VAL A N 1
ATOM 1604 C CA . VAL A 1 203 ? 4.725 0.795 -9.408 1.00 92.19 203 VAL A CA 1
ATOM 1605 C C . VAL A 1 203 ? 5.547 1.564 -8.389 1.00 92.19 203 VAL A C 1
ATOM 1607 O O . VAL A 1 203 ? 5.700 1.128 -7.251 1.00 92.19 203 VAL A O 1
ATOM 1610 N N . ARG A 1 204 ? 6.095 2.703 -8.807 1.00 92.75 204 ARG A N 1
ATOM 1611 C CA . ARG A 1 204 ? 6.930 3.539 -7.936 1.00 92.75 204 ARG A CA 1
ATOM 1612 C C . ARG A 1 204 ? 6.142 4.500 -7.063 1.00 92.75 204 ARG A C 1
ATOM 1614 O O . ARG A 1 204 ? 6.628 4.897 -6.013 1.00 92.75 204 ARG A O 1
ATOM 1621 N N . GLU A 1 205 ? 4.945 4.844 -7.509 1.00 94.81 205 GLU A N 1
ATOM 1622 C CA . GLU A 1 205 ? 3.974 5.660 -6.798 1.00 94.81 205 GLU A CA 1
ATOM 1623 C C . GLU A 1 205 ? 2.647 4.903 -6.798 1.00 94.81 205 GLU A C 1
ATOM 1625 O O . GLU A 1 205 ? 2.138 4.519 -7.854 1.00 94.81 205 GLU A O 1
ATOM 1630 N N . PHE A 1 206 ? 2.087 4.683 -5.617 1.00 95.31 206 PHE A N 1
ATOM 1631 C CA . PHE A 1 206 ? 0.793 4.036 -5.437 1.00 95.31 206 PHE A CA 1
ATOM 1632 C C . PHE A 1 206 ? 0.091 4.605 -4.217 1.00 95.31 206 PHE A C 1
ATOM 1634 O O . PHE A 1 206 ? 0.612 5.473 -3.526 1.00 95.31 206 PHE A O 1
ATOM 1641 N N . GLU A 1 207 ? -1.124 4.143 -3.982 1.00 95.88 207 GLU A N 1
ATOM 1642 C CA . GLU A 1 207 ? -1.914 4.511 -2.823 1.00 95.88 207 GLU A CA 1
ATOM 1643 C C . GLU A 1 207 ? -2.188 3.266 -1.988 1.00 95.88 207 GLU A C 1
ATOM 1645 O O . GLU A 1 207 ? -2.409 2.181 -2.532 1.00 95.88 207 GLU A O 1
ATOM 1650 N N . GLN A 1 208 ? -2.160 3.431 -0.673 1.00 97.12 208 GLN A N 1
ATOM 1651 C CA . GLN A 1 208 ? -2.505 2.396 0.290 1.00 97.12 208 GLN A CA 1
ATOM 1652 C C . GLN A 1 208 ? -3.716 2.834 1.104 1.00 97.12 208 GLN A C 1
ATOM 1654 O O . GLN A 1 208 ? -3.968 4.027 1.263 1.00 97.12 208 GLN A O 1
ATOM 1659 N N . MET A 1 209 ? -4.459 1.845 1.596 1.00 97.69 209 MET A N 1
ATOM 1660 C CA . MET A 1 209 ? -5.593 2.014 2.499 1.00 97.69 209 MET A CA 1
ATOM 1661 C C . MET A 1 209 ? -5.294 1.197 3.757 1.00 97.69 209 MET A C 1
ATOM 1663 O O . MET A 1 209 ? -5.580 -0.006 3.807 1.00 97.69 209 MET A O 1
ATOM 1667 N N . ASP A 1 210 ? -4.661 1.851 4.724 1.00 97.50 210 ASP A N 1
ATOM 1668 C CA . ASP A 1 210 ? -4.092 1.227 5.917 1.00 97.50 210 ASP A CA 1
ATOM 1669 C C . ASP A 1 210 ? -4.973 1.499 7.143 1.00 97.50 210 ASP A C 1
ATOM 1671 O O . ASP A 1 210 ? -5.636 2.535 7.239 1.00 97.50 210 ASP A O 1
ATOM 1675 N N . ILE A 1 211 ? -4.998 0.543 8.073 1.00 98.12 211 ILE A N 1
ATOM 1676 C CA . ILE A 1 211 ? -5.649 0.661 9.383 1.00 98.12 211 ILE A CA 1
ATOM 1677 C C . ILE A 1 211 ? -4.672 0.139 10.421 1.00 98.12 211 ILE A C 1
ATOM 1679 O O . ILE A 1 211 ? -4.278 -1.024 10.348 1.00 98.12 211 ILE A O 1
ATOM 1683 N N . GLU A 1 212 ? -4.388 0.956 11.428 1.00 98.00 212 GLU A N 1
ATOM 1684 C CA . GLU A 1 212 ? -3.757 0.502 12.663 1.00 98.00 212 GLU A CA 1
ATOM 1685 C C . GLU A 1 212 ? -4.837 0.406 13.736 1.00 98.00 212 GLU A C 1
ATOM 1687 O O . GLU A 1 212 ? -5.452 1.409 14.100 1.00 98.00 212 GLU A O 1
ATOM 1692 N N . TYR A 1 213 ? -5.110 -0.813 14.206 1.00 98.25 213 TYR A N 1
ATOM 1693 C CA . TYR A 1 213 ? -6.130 -1.072 15.220 1.00 98.25 213 TYR A CA 1
ATOM 1694 C C . TYR A 1 213 ? -5.473 -1.387 16.563 1.00 98.25 213 TYR A C 1
ATOM 1696 O O . TYR A 1 213 ? -4.939 -2.477 16.784 1.00 98.25 213 TYR A O 1
ATOM 1704 N N . PHE A 1 214 ? -5.496 -0.408 17.460 1.00 98.25 214 PHE A N 1
ATOM 1705 C CA . PHE A 1 214 ? -4.851 -0.456 18.763 1.00 98.25 214 PHE A CA 1
ATOM 1706 C C . PHE A 1 214 ? -5.736 -1.200 19.758 1.00 98.25 214 PHE A C 1
ATOM 1708 O O . PHE A 1 214 ? -6.906 -0.870 19.935 1.00 98.25 214 PHE A O 1
ATOM 1715 N N . CYS A 1 215 ? -5.178 -2.205 20.429 1.00 97.88 215 CYS A N 1
ATOM 1716 C CA . CYS A 1 215 ? -5.900 -3.060 21.367 1.00 97.88 215 CYS A CA 1
ATOM 1717 C C . CYS A 1 215 ? -5.027 -3.478 22.554 1.00 97.88 215 CYS A C 1
ATOM 1719 O O . CYS A 1 215 ? -3.805 -3.312 22.533 1.00 97.88 215 CYS A O 1
ATOM 1721 N N . SER A 1 216 ? -5.665 -4.022 23.592 1.00 97.25 216 SER A N 1
ATOM 1722 C CA . SER A 1 216 ? -4.952 -4.678 24.686 1.00 97.25 216 SER A CA 1
ATOM 1723 C C . SER A 1 216 ? -4.263 -5.965 24.186 1.00 97.25 216 SER A C 1
ATOM 1725 O O . SER A 1 216 ? -4.793 -6.646 23.295 1.00 97.25 216 SER A O 1
ATOM 1727 N N . PRO A 1 217 ? -3.087 -6.340 24.724 1.00 96.19 217 PRO A N 1
ATOM 1728 C CA . PRO A 1 217 ? -2.397 -7.570 24.327 1.00 96.19 217 PRO A CA 1
ATOM 1729 C C . PRO A 1 217 ? -3.252 -8.839 24.465 1.00 96.19 217 PRO A C 1
ATOM 1731 O O . PRO A 1 217 ? -3.116 -9.763 23.656 1.00 96.19 217 PRO A O 1
ATOM 1734 N N . GLU A 1 218 ? -4.137 -8.873 25.463 1.00 96.81 218 GLU A N 1
ATOM 1735 C CA . GLU A 1 218 ? -5.031 -9.988 25.779 1.00 96.81 218 GLU A CA 1
ATOM 1736 C C . GLU A 1 218 ? -6.110 -10.177 24.701 1.00 96.81 218 GLU A C 1
ATOM 1738 O O . GLU A 1 218 ? -6.455 -11.308 24.349 1.00 96.81 218 GLU A O 1
ATOM 1743 N N . GLU A 1 219 ? -6.611 -9.082 24.125 1.00 96.56 219 GLU A N 1
ATOM 1744 C CA . GLU A 1 219 ? -7.657 -9.110 23.096 1.00 96.56 219 GLU A CA 1
ATOM 1745 C C . GLU A 1 219 ? -7.104 -9.258 21.674 1.00 96.56 219 GLU A C 1
ATOM 1747 O O . GLU A 1 219 ? -7.841 -9.641 20.761 1.00 96.56 219 GLU A O 1
ATOM 1752 N N . ALA A 1 220 ? -5.805 -9.015 21.477 1.00 96.19 220 ALA A N 1
ATOM 1753 C CA . ALA A 1 220 ? -5.173 -8.945 20.163 1.00 96.19 220 ALA A CA 1
ATOM 1754 C C . ALA A 1 220 ? -5.460 -10.166 19.270 1.00 96.19 220 ALA A C 1
ATOM 1756 O O . ALA A 1 220 ? -5.750 -10.010 18.088 1.00 96.19 220 ALA A O 1
ATOM 1757 N N . ASN A 1 221 ? -5.431 -11.393 19.809 1.00 95.94 221 ASN A N 1
ATOM 1758 C CA . ASN A 1 221 ? -5.708 -12.600 19.013 1.00 95.94 221 ASN A CA 1
ATOM 1759 C C . ASN A 1 221 ? -7.167 -12.687 18.544 1.00 95.94 221 ASN A C 1
ATOM 1761 O O . ASN A 1 221 ? -7.432 -13.117 17.419 1.00 95.94 221 ASN A O 1
ATOM 1765 N N . LYS A 1 222 ? -8.109 -12.286 19.405 1.00 97.50 222 LYS A N 1
ATOM 1766 C CA . LYS A 1 222 ? -9.539 -12.272 19.087 1.00 97.50 222 LYS A CA 1
ATOM 1767 C C . LYS A 1 222 ? -9.811 -11.235 17.997 1.00 97.50 222 LYS A C 1
ATOM 1769 O O . LYS A 1 222 ? -10.336 -11.589 16.943 1.00 97.50 222 LYS A O 1
ATOM 1774 N N . LEU A 1 223 ? -9.371 -9.998 18.220 1.00 97.88 223 LEU A N 1
ATOM 1775 C CA . LEU A 1 223 ? -9.559 -8.889 17.285 1.00 97.88 223 LEU A CA 1
ATOM 1776 C C . LEU A 1 223 ? -8.864 -9.147 15.945 1.00 97.88 223 LEU A C 1
ATOM 1778 O O . LEU A 1 223 ? -9.426 -8.843 14.899 1.00 97.88 223 LEU A O 1
ATOM 1782 N N . TYR A 1 224 ? -7.687 -9.780 15.941 1.00 97.12 224 TYR A N 1
ATOM 1783 C CA . TYR A 1 224 ? -7.000 -10.148 14.702 1.00 97.12 224 TYR A CA 1
ATOM 1784 C C . TYR A 1 224 ? -7.829 -11.108 13.839 1.00 97.12 224 TYR A C 1
ATOM 1786 O O . TYR A 1 224 ? -7.943 -10.924 12.626 1.00 97.12 224 TYR A O 1
ATOM 1794 N N . LYS A 1 225 ? -8.458 -12.116 14.458 1.00 97.19 225 LYS A N 1
ATOM 1795 C CA . LYS A 1 225 ? -9.355 -13.039 13.752 1.00 97.19 225 LYS A CA 1
ATOM 1796 C C . LYS A 1 225 ? -10.592 -12.316 13.210 1.00 97.19 225 LYS A C 1
ATOM 1798 O O . LYS A 1 225 ? -10.951 -12.528 12.055 1.00 97.19 225 LYS A O 1
ATOM 1803 N N . GLU A 1 226 ? -11.196 -11.439 14.008 1.00 97.75 226 GLU A N 1
ATOM 1804 C CA . GLU A 1 226 ? -12.347 -10.630 13.588 1.00 97.75 226 GLU A CA 1
ATOM 1805 C C . GLU A 1 226 ? -11.997 -9.716 12.405 1.00 97.75 226 GLU A C 1
ATOM 1807 O O . GLU A 1 226 ? -12.725 -9.684 11.413 1.00 97.75 226 GLU A O 1
ATOM 1812 N N . TRP A 1 227 ? -10.843 -9.045 12.447 1.00 97.94 227 TRP A N 1
ATOM 1813 C CA . TRP A 1 227 ? -10.363 -8.204 11.350 1.00 97.94 227 TRP A CA 1
ATOM 1814 C C . TRP A 1 227 ? -10.101 -8.994 10.070 1.00 97.94 227 TRP A C 1
ATOM 1816 O O . TRP A 1 227 ? -10.455 -8.521 8.989 1.00 97.94 227 TRP A O 1
ATOM 1826 N N . LYS A 1 228 ? -9.560 -10.215 10.159 1.00 97.62 228 LYS A N 1
ATOM 1827 C CA . LYS A 1 228 ? -9.434 -11.097 8.987 1.00 97.62 228 LYS A CA 1
ATOM 1828 C C . LYS A 1 228 ? -10.800 -11.368 8.355 1.00 97.62 228 LYS A C 1
ATOM 1830 O O . LYS A 1 228 ? -10.953 -11.200 7.144 1.00 97.62 228 LYS A O 1
ATOM 1835 N N . ASP A 1 229 ? -11.806 -11.707 9.154 1.00 97.38 229 ASP A N 1
ATOM 1836 C CA . ASP A 1 229 ? -13.154 -11.968 8.644 1.00 97.38 229 ASP A CA 1
ATOM 1837 C C . ASP A 1 229 ? -13.797 -10.708 8.036 1.00 97.38 229 ASP A C 1
ATOM 1839 O O . ASP A 1 229 ? -14.367 -10.778 6.944 1.00 97.38 229 ASP A O 1
ATOM 1843 N N . ILE A 1 230 ? -13.655 -9.546 8.686 1.00 97.75 230 ILE A N 1
ATOM 1844 C CA . ILE A 1 230 ? -14.132 -8.245 8.182 1.00 97.75 230 ILE A CA 1
ATOM 1845 C C . ILE A 1 230 ? -13.495 -7.927 6.825 1.00 97.75 230 ILE A C 1
ATOM 1847 O O . ILE A 1 230 ? -14.196 -7.595 5.866 1.00 97.75 230 ILE A O 1
ATOM 1851 N N . ARG A 1 231 ? -12.167 -8.053 6.716 1.00 97.69 231 ARG A N 1
ATOM 1852 C CA . ARG A 1 231 ? -11.442 -7.730 5.481 1.00 97.69 231 ARG A CA 1
ATOM 1853 C C . ARG A 1 231 ? -11.785 -8.689 4.351 1.00 97.69 231 ARG A C 1
ATOM 1855 O O . ARG A 1 231 ? -11.984 -8.228 3.229 1.00 97.69 231 ARG A O 1
ATOM 1862 N N . PHE A 1 232 ? -11.908 -9.986 4.626 1.00 97.88 232 PHE A N 1
ATOM 1863 C CA . PHE A 1 232 ? -12.287 -10.959 3.602 1.00 97.88 232 PHE A CA 1
ATOM 1864 C C . PHE A 1 232 ? -13.710 -10.709 3.080 1.00 97.88 232 PHE A C 1
ATOM 1866 O O . PHE A 1 232 ? -13.923 -10.680 1.867 1.00 97.88 232 PHE A O 1
ATOM 1873 N N . LYS A 1 233 ? -14.671 -10.451 3.981 1.00 97.44 233 LYS A N 1
ATOM 1874 C CA . LYS A 1 233 ? -16.053 -10.097 3.614 1.00 97.44 233 LYS A CA 1
ATOM 1875 C C . LYS A 1 233 ? -16.127 -8.814 2.803 1.00 97.44 233 LYS A C 1
ATOM 1877 O O . LYS A 1 233 ? -16.889 -8.748 1.850 1.00 97.44 233 LYS A O 1
ATOM 1882 N N . TRP A 1 234 ? -15.311 -7.808 3.105 1.00 97.88 234 TRP A N 1
ATOM 1883 C CA . TRP A 1 234 ? -15.289 -6.585 2.302 1.00 97.88 234 TRP A CA 1
ATOM 1884 C C . TRP A 1 234 ? -14.934 -6.857 0.830 1.00 97.88 234 TRP A C 1
ATOM 1886 O O . TRP A 1 234 ? -15.614 -6.364 -0.069 1.00 97.88 234 TRP A O 1
ATOM 1896 N N . TYR A 1 235 ? -13.937 -7.705 0.558 1.00 98.06 235 TYR A N 1
ATOM 1897 C CA . TYR A 1 235 ? -13.593 -8.065 -0.822 1.00 98.06 235 TYR A CA 1
ATOM 1898 C C . TYR A 1 235 ? -14.711 -8.833 -1.544 1.00 98.06 235 TYR A C 1
ATOM 1900 O O . TYR A 1 235 ? -14.964 -8.571 -2.720 1.00 98.06 235 TYR A O 1
ATOM 1908 N N . VAL A 1 236 ? -15.381 -9.765 -0.864 1.00 97.94 236 VAL A N 1
ATOM 1909 C CA . VAL A 1 236 ? -16.420 -10.607 -1.482 1.00 97.94 236 VAL A CA 1
ATOM 1910 C C . VAL A 1 236 ? -17.764 -9.881 -1.550 1.00 97.94 236 VAL A C 1
ATOM 1912 O O . VAL A 1 236 ? -18.323 -9.728 -2.630 1.00 97.94 236 VAL A O 1
ATOM 1915 N N . ASP A 1 237 ? -18.257 -9.390 -0.418 1.00 97.31 237 ASP A N 1
ATOM 1916 C CA . ASP A 1 237 ? -19.631 -8.908 -0.261 1.00 97.31 237 ASP A CA 1
ATOM 1917 C C . ASP A 1 237 ? -19.784 -7.433 -0.657 1.00 97.31 237 ASP A C 1
ATOM 1919 O O . ASP A 1 237 ? -20.849 -7.021 -1.107 1.00 97.31 237 ASP A O 1
ATOM 1923 N N . THR A 1 238 ? -18.735 -6.617 -0.483 1.00 96.50 238 THR A N 1
ATOM 1924 C CA . THR A 1 238 ? -18.785 -5.179 -0.810 1.00 96.50 238 THR A CA 1
ATOM 1925 C C . THR A 1 238 ? -18.214 -4.889 -2.195 1.00 96.50 238 THR A C 1
ATOM 1927 O O . THR A 1 238 ? -18.857 -4.209 -2.989 1.00 96.50 238 THR A O 1
ATOM 1930 N N . ILE A 1 239 ? -17.012 -5.391 -2.499 1.00 97.31 239 ILE A N 1
ATOM 1931 C CA . ILE A 1 239 ? -16.378 -5.174 -3.810 1.00 97.31 239 ILE A CA 1
ATOM 1932 C C . ILE A 1 239 ? -16.932 -6.128 -4.878 1.00 97.31 239 ILE A C 1
ATOM 1934 O O . ILE A 1 239 ? -16.896 -5.803 -6.064 1.00 97.31 239 ILE A O 1
ATOM 1938 N N . GLY A 1 240 ? -17.469 -7.287 -4.484 1.00 97.06 240 GLY A N 1
ATOM 1939 C CA . GLY A 1 240 ? -18.015 -8.266 -5.424 1.00 97.06 240 GLY A CA 1
ATOM 1940 C C . GLY A 1 240 ? -16.949 -9.140 -6.087 1.00 97.06 240 GLY A C 1
ATOM 1941 O O . GLY A 1 240 ? -17.166 -9.646 -7.190 1.00 97.06 240 GLY A O 1
ATOM 1942 N N . LEU A 1 241 ? -15.771 -9.306 -5.470 1.00 97.25 241 LEU A N 1
ATOM 1943 C CA . LEU A 1 241 ? -14.752 -10.210 -6.004 1.00 97.25 241 LEU A CA 1
ATOM 1944 C C . LEU A 1 241 ? -15.198 -11.667 -5.865 1.00 97.25 241 LEU A C 1
ATOM 1946 O O . LEU A 1 241 ? -15.744 -12.084 -4.845 1.00 97.25 241 LEU A O 1
ATOM 1950 N N . ASN A 1 242 ? -14.897 -12.473 -6.886 1.00 97.38 242 ASN A N 1
ATOM 1951 C CA . ASN A 1 242 ? -15.157 -13.905 -6.832 1.00 97.38 242 ASN A CA 1
ATOM 1952 C C . ASN A 1 242 ? -14.312 -14.554 -5.720 1.00 97.38 242 ASN A C 1
ATOM 1954 O O . ASN A 1 242 ? -13.082 -14.598 -5.815 1.00 97.38 242 ASN A O 1
ATOM 1958 N N . LYS A 1 243 ? -14.996 -15.100 -4.711 1.00 96.88 243 LYS A N 1
ATOM 1959 C CA . LYS A 1 243 ? -14.405 -15.801 -3.568 1.00 96.88 243 LYS A CA 1
ATOM 1960 C C . LYS A 1 243 ? -13.458 -16.931 -3.976 1.00 96.88 243 LYS A C 1
ATOM 1962 O O . LYS A 1 243 ? -12.422 -17.085 -3.343 1.00 96.88 243 LYS A O 1
ATOM 1967 N N . ASP A 1 244 ? -13.748 -17.659 -5.053 1.00 97.25 244 ASP A N 1
ATOM 1968 C CA . ASP A 1 244 ? -12.924 -18.786 -5.522 1.00 97.25 244 ASP A CA 1
ATOM 1969 C C . ASP A 1 244 ? -11.567 -18.342 -6.089 1.00 97.25 244 ASP A C 1
ATOM 1971 O O . ASP A 1 244 ? -10.671 -19.158 -6.315 1.00 97.25 244 ASP A O 1
ATOM 1975 N N . ARG A 1 245 ? -11.404 -17.038 -6.344 1.00 97.19 245 ARG A N 1
ATOM 1976 C CA . ARG A 1 245 ? -10.135 -16.433 -6.767 1.00 97.19 245 ARG A CA 1
ATOM 1977 C C . ARG A 1 245 ? -9.371 -15.772 -5.631 1.00 97.19 245 ARG A C 1
ATOM 1979 O O . ARG A 1 245 ? -8.271 -15.286 -5.878 1.00 97.19 245 ARG A O 1
ATOM 1986 N N . LEU A 1 246 ? -9.933 -15.751 -4.425 1.00 97.44 246 LEU A N 1
ATOM 1987 C CA . LEU A 1 246 ? -9.300 -15.206 -3.234 1.00 97.44 246 LEU A CA 1
ATOM 1988 C C . LEU A 1 246 ? -8.800 -16.338 -2.343 1.00 97.44 246 LEU A C 1
ATOM 1990 O O . LEU A 1 246 ? -9.490 -17.334 -2.128 1.00 97.44 246 LEU A O 1
ATOM 1994 N N . ARG A 1 247 ? -7.610 -16.167 -1.771 1.00 96.44 247 ARG A N 1
ATOM 1995 C CA . ARG A 1 247 ? -7.096 -17.077 -0.744 1.00 96.44 247 ARG A CA 1
ATOM 1996 C C . ARG A 1 247 ? -6.354 -16.330 0.347 1.00 96.44 247 ARG A C 1
ATOM 1998 O O . ARG A 1 247 ? -5.734 -15.303 0.092 1.00 96.44 247 ARG A O 1
ATOM 2005 N N . TRP A 1 248 ? -6.375 -16.907 1.539 1.00 96.44 248 TRP A N 1
ATOM 2006 C CA . TRP A 1 248 ? -5.472 -16.533 2.616 1.00 96.44 248 TRP A CA 1
ATOM 2007 C C . TRP A 1 248 ? -4.130 -17.242 2.443 1.00 96.44 248 TRP A C 1
ATOM 2009 O O . TRP A 1 248 ? -4.098 -18.461 2.259 1.00 96.44 248 TRP A O 1
ATOM 2019 N N . ARG A 1 249 ? -3.032 -16.497 2.557 1.00 95.31 249 ARG A N 1
ATOM 2020 C CA . ARG A 1 249 ? -1.674 -17.039 2.641 1.00 95.31 249 ARG A CA 1
ATOM 2021 C C . ARG A 1 249 ? -1.016 -16.534 3.917 1.00 95.31 249 ARG A C 1
ATOM 2023 O O . ARG A 1 249 ? -0.825 -15.334 4.078 1.00 95.31 249 ARG A O 1
ATOM 2030 N N . GLN A 1 250 ? -0.678 -17.440 4.828 1.00 94.31 250 GLN A N 1
ATOM 2031 C CA . GLN A 1 250 ? 0.113 -17.075 6.001 1.00 94.31 250 GLN A CA 1
ATOM 2032 C C . GLN A 1 250 ? 1.565 -16.847 5.588 1.00 94.31 250 GLN A C 1
ATOM 2034 O O . GLN A 1 250 ? 2.100 -17.605 4.776 1.00 94.31 250 GLN A O 1
ATOM 2039 N N . HIS A 1 251 ? 2.201 -15.827 6.158 1.00 89.56 251 HIS A N 1
ATOM 2040 C CA . HIS A 1 251 ? 3.635 -15.612 5.979 1.00 89.56 251 HIS A CA 1
ATOM 2041 C C . HIS A 1 251 ? 4.419 -16.737 6.651 1.00 89.56 251 HIS A C 1
ATOM 2043 O O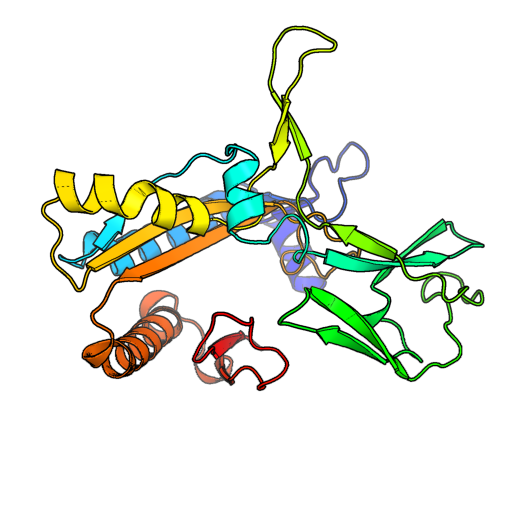 . HIS A 1 251 ? 4.128 -17.112 7.795 1.00 89.56 251 HIS A O 1
ATOM 2049 N N . PHE A 1 252 ? 5.446 -17.240 5.969 1.00 83.25 252 PHE A N 1
ATOM 2050 C CA . PHE A 1 252 ? 6.391 -18.163 6.592 1.00 83.25 252 PHE A CA 1
ATOM 2051 C C . PHE A 1 252 ? 7.183 -17.454 7.700 1.00 83.25 252 PHE A C 1
ATOM 2053 O O . PHE A 1 252 ? 7.298 -16.225 7.726 1.00 83.25 252 PHE A O 1
ATOM 2060 N N . SER A 1 253 ? 7.747 -18.223 8.635 1.00 76.12 253 SER A N 1
ATOM 2061 C CA . SER A 1 253 ? 8.512 -17.671 9.765 1.00 76.12 253 SER A CA 1
ATOM 2062 C C . SER A 1 253 ? 9.682 -16.790 9.325 1.00 76.12 253 SER A C 1
ATOM 2064 O O . SER A 1 253 ? 10.107 -15.914 10.067 1.00 76.12 253 SER A O 1
ATOM 2066 N N . ASP A 1 254 ? 10.204 -17.030 8.126 1.00 69.88 254 ASP A N 1
ATOM 2067 C CA . ASP A 1 254 ? 11.318 -16.312 7.530 1.00 69.88 254 ASP A CA 1
ATOM 2068 C C . ASP A 1 254 ? 10.927 -15.239 6.505 1.00 69.88 254 ASP A C 1
ATOM 2070 O O . ASP A 1 254 ? 11.803 -14.538 6.009 1.00 69.88 254 ASP A O 1
ATOM 2074 N N . GLU A 1 255 ? 9.638 -15.064 6.220 1.00 72.62 255 GLU A N 1
ATOM 2075 C CA . GLU A 1 255 ? 9.103 -13.905 5.487 1.00 72.62 255 GLU A CA 1
ATOM 2076 C C . GLU A 1 255 ? 8.612 -12.812 6.442 1.00 72.62 255 GLU A C 1
ATOM 2078 O O . GLU A 1 255 ? 8.528 -11.639 6.083 1.00 72.62 255 GLU A O 1
ATOM 2083 N N . ARG A 1 256 ? 8.282 -13.202 7.675 1.00 77.12 256 ARG A N 1
ATOM 2084 C CA . ARG A 1 256 ? 7.699 -12.319 8.676 1.00 77.12 256 ARG A CA 1
ATOM 2085 C C . ARG A 1 256 ? 8.700 -11.265 9.147 1.00 77.12 256 ARG A C 1
ATOM 2087 O O . ARG A 1 256 ? 9.804 -11.598 9.580 1.00 77.12 256 ARG A O 1
ATOM 2094 N N . ILE A 1 257 ? 8.283 -10.002 9.123 1.00 72.19 257 ILE A N 1
ATOM 2095 C CA . ILE A 1 257 ? 9.075 -8.883 9.644 1.00 72.19 257 ILE A CA 1
ATOM 2096 C C . ILE A 1 257 ? 9.267 -9.056 11.160 1.00 72.19 257 ILE A C 1
ATOM 2098 O O . ILE A 1 257 ? 8.368 -9.539 11.847 1.00 72.19 257 ILE A O 1
ATOM 2102 N N . PHE A 1 258 ? 10.432 -8.670 11.687 1.00 67.38 258 PHE A N 1
ATOM 2103 C CA . PHE A 1 258 ? 10.861 -8.959 13.064 1.00 67.38 258 PHE A CA 1
ATOM 2104 C C . PHE A 1 258 ? 9.890 -8.513 14.170 1.00 67.38 258 PHE A C 1
ATOM 2106 O O . PHE A 1 258 ? 9.876 -9.122 15.236 1.00 67.38 258 PHE A O 1
ATOM 2113 N N . TYR A 1 259 ? 9.080 -7.477 13.935 1.00 73.50 259 TYR A N 1
ATOM 2114 C CA . TYR A 1 259 ? 8.102 -6.975 14.904 1.00 73.50 259 TYR A CA 1
ATOM 2115 C C . TYR A 1 259 ? 6.721 -7.649 14.812 1.00 73.50 259 TYR A C 1
ATOM 2117 O O . TYR A 1 259 ? 5.878 -7.437 15.682 1.00 73.50 259 TYR A O 1
ATOM 2125 N N . ALA A 1 260 ? 6.452 -8.461 13.785 1.00 85.06 260 ALA A N 1
ATOM 2126 C CA . ALA A 1 260 ? 5.144 -9.080 13.597 1.00 85.06 260 ALA A CA 1
ATOM 2127 C C . ALA A 1 260 ? 5.042 -10.428 14.335 1.00 85.06 260 ALA A C 1
ATOM 2129 O O . ALA A 1 260 ? 5.844 -11.339 14.128 1.00 85.06 260 ALA A O 1
ATOM 2130 N N . ARG A 1 261 ? 4.003 -10.594 15.169 1.00 89.38 261 ARG A N 1
ATOM 2131 C CA . ARG A 1 261 ? 3.690 -11.876 15.837 1.00 89.38 261 ARG A CA 1
ATOM 2132 C C . ARG A 1 261 ? 3.008 -12.878 14.905 1.00 89.38 261 ARG A C 1
ATOM 2134 O O . ARG A 1 261 ? 3.234 -14.075 15.044 1.00 89.38 261 ARG A O 1
ATOM 2141 N N . ASP A 1 262 ? 2.182 -12.406 13.977 1.00 91.19 262 ASP A N 1
ATOM 2142 C CA . ASP A 1 262 ? 1.537 -13.186 12.915 1.00 91.19 262 ASP A CA 1
ATOM 2143 C C . ASP A 1 262 ? 1.243 -12.260 11.725 1.00 91.19 262 ASP A C 1
ATOM 2145 O O . ASP A 1 262 ? 1.097 -11.052 11.914 1.00 91.19 262 ASP A O 1
ATOM 2149 N N . ALA A 1 263 ? 1.190 -12.810 10.512 1.00 93.00 263 ALA A N 1
ATOM 2150 C CA . ALA A 1 263 ? 0.935 -12.048 9.292 1.00 93.00 263 ALA A CA 1
ATOM 2151 C C . ALA A 1 263 ? 0.306 -12.928 8.206 1.00 93.00 263 ALA A C 1
ATOM 2153 O O . ALA A 1 263 ? 0.692 -14.086 8.010 1.00 93.00 263 ALA A O 1
ATOM 2154 N N . TRP A 1 264 ? -0.683 -12.369 7.511 1.00 94.94 264 TRP A N 1
ATOM 2155 C CA . TRP A 1 264 ? -1.478 -13.058 6.502 1.00 94.94 264 TRP A CA 1
ATOM 2156 C C . TRP A 1 264 ? -1.804 -12.119 5.347 1.00 94.94 264 TRP A C 1
ATOM 2158 O O . TRP A 1 264 ? -2.299 -11.017 5.573 1.00 94.94 264 TRP A O 1
ATOM 2168 N N . ASP A 1 265 ? -1.636 -12.615 4.126 1.00 95.88 265 ASP A N 1
ATOM 2169 C CA . ASP A 1 265 ? -2.021 -11.918 2.904 1.00 95.88 265 ASP A CA 1
ATOM 2170 C C . ASP A 1 265 ? -3.329 -12.479 2.349 1.00 95.88 265 ASP A C 1
ATOM 2172 O O . ASP A 1 265 ? -3.572 -13.691 2.378 1.00 95.88 265 ASP A O 1
ATOM 2176 N N . ILE A 1 266 ? -4.149 -11.594 1.782 1.00 96.94 266 ILE A N 1
ATOM 2177 C CA . ILE A 1 266 ? -5.220 -11.979 0.861 1.00 96.94 266 ILE A CA 1
ATOM 2178 C C . ILE A 1 266 ? -4.653 -11.879 -0.553 1.00 96.94 266 ILE A C 1
ATOM 2180 O O . ILE A 1 266 ? -4.320 -10.791 -1.018 1.00 96.94 266 ILE A O 1
ATOM 2184 N N . GLU A 1 267 ? -4.574 -13.006 -1.251 1.00 96.25 267 GLU A N 1
ATOM 2185 C CA . GLU A 1 267 ? -4.071 -13.067 -2.624 1.00 96.25 267 GLU A CA 1
ATOM 2186 C C . GLU A 1 267 ? -5.210 -13.272 -3.625 1.00 96.25 267 GLU A C 1
ATOM 2188 O O . GLU A 1 267 ? -6.142 -14.036 -3.361 1.00 96.25 267 GLU A O 1
ATOM 2193 N N . TYR A 1 268 ? -5.105 -12.623 -4.790 1.00 94.75 268 TYR A N 1
ATOM 2194 C CA . TYR A 1 268 ? -6.029 -12.773 -5.918 1.00 94.75 268 TYR A CA 1
ATOM 2195 C C . TYR A 1 268 ? -5.353 -13.486 -7.099 1.00 94.75 268 TYR A C 1
ATOM 2197 O O . TYR A 1 268 ? -4.229 -13.137 -7.467 1.00 94.75 268 TYR A O 1
ATOM 2205 N N . LYS A 1 269 ? -6.045 -14.465 -7.695 1.00 89.00 269 LYS A N 1
ATOM 2206 C CA . LYS A 1 269 ? -5.571 -15.276 -8.833 1.00 89.00 269 LYS A CA 1
ATOM 2207 C C . LYS A 1 269 ? -6.007 -14.749 -10.203 1.00 89.00 269 LYS A C 1
ATOM 2209 O O . LYS A 1 269 ? -7.216 -14.475 -10.391 1.00 89.00 269 LYS A O 1
#

Foldseek 3Di:
DVVVVVCCVVVQAKDQPPVVVVGDFQDIDGGPVNVVVVVVVVVLCCVQVPVVDPQEAEDEDDQWDDAVLCVVVVLVFQQWFWWFAAPVPRAIDGPCPFPQWHWAAFLVRSDIDTPGHGFTADPPPRDTTDPPIDIDRFWDWDWDDDDDPPTDIITGAQDDCSRVVVCVVVCCVVVVRDPFHKYWYKDKHATNDRDRDDHNPDHGIDIDIDMDTDHDPVCVVVVVVVVVVSVLCCVCVVVPDDNVQWDKDWDDPRRDRPPDPTDIDIDGD

Radius of gyration: 20.94 Å; chains: 1; bounding box: 50×48×51 Å

Secondary structure (DSSP, 8-state):
-HHHHHHHHHTTSEEETTGGGT--TT-EEE-HHHHHHHHHHHHHHHIIIIIT-SSEEEE---SEE-HHHHHHTTHHHHSEEEEEE-TTT--EEETTSSTT-EEEE-TTT--EEEEE----B-TTT-PBPP---EEEE-PPEEEE-SSTT-PEEEEE-SSSTHHHHHTHHHHHHHHT--SSEEEEEEEEEE---SS--SGGGS-SEEEEEEEEEE--TTTHHHHHHHHHHHHHHIIIIIS---GGGEEEEEPPTTTS-TT-S--EEEEE-

Sequence (269 aa):
MEKIVSLCKRRGFVYPSSEIYGGFANIYDFGPLGSLLAKNIREIWIKKMVQEREDMYLIDGSILMHPKAWEASGHTTAFTDPLIQCPACKKRFRADELDGWKLKKDNQTGKWNVLKKGSLICPDCGANLIPDVKEFNLLMTTNVGSVEGEKTQVYLKGESCQNIYLDFLPIRDTMGAKIPFGVAQIGKAFRNEITLGKFLFKVREFEQMDIEYFCSPEEANKLYKEWKDIRFKWYVDTIGLNKDRLRWRQHFSDERIFYARDAWDIEYK